Protein 6QJU (pdb70)

Structure (mmCIF, N/CA/C/O backbone):
data_6QJU
#
_entry.id   6QJU
#
_cell.length_a   50.951
_cell.length_b   62.071
_cell.length_c   84.783
_cell.angle_alpha   90.00
_cell.angle_beta   90.00
_cell.angle_gamma   90.00
#
_symmetry.space_group_name_H-M   'P 21 21 21'
#
loop_
_entity.id
_entity.type
_entity.pdbx_description
1 polymer 'Bromodomain-containing protein 3'
2 non-polymer 1,2-ETHANEDIOL
3 non-polymer 'THIOCYANATE ION'
4 non-polymer 3-bromanyl-2~{H}-indazol-5-amine
5 non-polymer 'DIMETHYL SULFOXIDE'
6 non-polymer 'SODIUM ION'
7 water water
#
loop_
_atom_site.group_PDB
_atom_site.id
_atom_site.type_symbol
_atom_site.label_atom_id
_atom_site.label_alt_id
_atom_site.label_comp_id
_atom_site.label_asym_id
_atom_site.label_entity_id
_atom_site.label_seq_id
_atom_site.pdbx_PDB_ins_code
_atom_site.Cartn_x
_atom_site.Cartn_y
_atom_site.Cartn_z
_atom_site.occupancy
_atom_site.B_iso_or_equiv
_atom_site.auth_seq_id
_atom_site.auth_comp_id
_atom_site.auth_asym_id
_atom_site.auth_atom_id
_atom_site.pdbx_PDB_model_num
ATOM 1 N N . ARG A 1 13 ? 5.372 -32.010 0.469 1.00 26.85 34 ARG A N 1
ATOM 2 C CA . ARG A 1 13 ? 4.003 -31.618 0.769 1.00 25.48 34 ARG A CA 1
ATOM 3 C C . ARG A 1 13 ? 3.998 -30.657 1.938 1.00 22.78 34 ARG A C 1
ATOM 4 O O . ARG A 1 13 ? 4.720 -30.846 2.920 1.00 25.21 34 ARG A O 1
ATOM 6 N N . LYS A 1 14 ? 3.159 -29.634 1.851 1.00 19.25 35 LYS A N 1
ATOM 7 C CA . LYS A 1 14 ? 3.093 -28.663 2.928 1.00 15.07 35 LYS A CA 1
ATOM 8 C C . LYS A 1 14 ? 2.188 -29.193 4.042 1.00 13.87 35 LYS A C 1
ATOM 9 O O . LYS A 1 14 ? 1.402 -30.120 3.842 1.00 14.83 35 LYS A O 1
ATOM 15 N N . THR A 1 15 ? 2.306 -28.596 5.232 1.00 12.59 36 THR A N 1
ATOM 16 C CA . THR A 1 15 ? 1.395 -28.967 6.308 1.00 12.21 36 THR A CA 1
ATOM 17 C C . THR A 1 15 ? -0.059 -28.753 5.862 1.00 12.28 36 THR A C 1
ATOM 18 O O . THR A 1 15 ? -0.349 -27.940 4.973 1.00 12.03 36 THR A O 1
ATOM 22 N N . ASN A 1 16 ? -0.981 -29.471 6.529 1.00 14.25 37 ASN A N 1
ATOM 23 C CA . ASN A 1 16 ? -2.415 -29.259 6.295 1.00 14.98 37 ASN A CA 1
ATOM 24 C C . ASN A 1 16 ? -2.767 -27.787 6.409 1.00 12.32 37 ASN A C 1
ATOM 25 O O . ASN A 1 16 ? -3.557 -27.237 5.619 1.00 12.37 37 ASN A O 1
ATOM 30 N N . GLN A 1 17 ? -2.233 -27.143 7.438 1.00 10.91 38 GLN A N 1
ATOM 31 C CA . GLN A 1 17 ? -2.577 -25.758 7.702 1.00 10.24 38 GLN A CA 1
ATOM 32 C C . GLN A 1 17 ? -2.028 -24.842 6.629 1.00 9.18 38 GLN A C 1
ATOM 33 O O . GLN A 1 17 ? -2.693 -23.874 6.258 1.00 8.84 38 GLN A O 1
ATOM 39 N N . LEU A 1 18 ? -0.800 -25.093 6.156 1.00 9.04 39 LEU A N 1
ATOM 40 C CA . LEU A 1 18 ? -0.274 -24.266 5.072 1.00 8.95 39 LEU A CA 1
ATOM 41 C C . LEU A 1 18 ? -1.034 -24.490 3.768 1.00 9.22 39 LEU A C 1
ATOM 42 O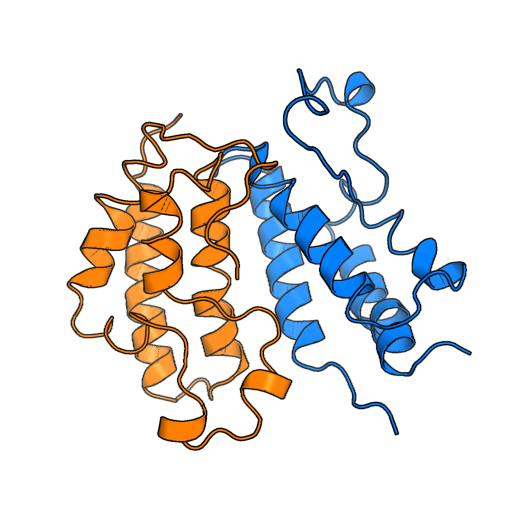 O . LEU A 1 18 ? -1.275 -23.537 3.013 1.00 9.66 39 LEU A O 1
ATOM 47 N N . GLN A 1 19 ? -1.463 -25.726 3.501 1.00 9.89 40 GLN A N 1
ATOM 48 C CA . GLN A 1 19 ? -2.319 -25.948 2.341 1.00 10.93 40 GLN A CA 1
ATOM 49 C C . GLN A 1 19 ? -3.614 -25.172 2.464 1.00 10.02 40 GLN A C 1
ATOM 50 O O . GLN A 1 19 ? -4.109 -24.630 1.475 1.00 10.83 40 GLN A O 1
ATOM 56 N N . TYR A 1 20 ? -4.176 -25.101 3.678 1.00 9.84 41 TYR A N 1
ATOM 57 C CA . TYR A 1 20 ? -5.371 -24.302 3.915 1.00 10.34 41 TYR A CA 1
ATOM 58 C C . TYR A 1 20 ? -5.094 -22.818 3.697 1.00 9.08 41 TYR A C 1
ATOM 59 O O . TYR A 1 20 ? -5.907 -22.107 3.093 1.00 9.29 41 TYR A O 1
ATOM 68 N N . MET A 1 21 ? -3.965 -22.313 4.191 1.00 9.25 42 MET A N 1
ATOM 69 C CA . MET A 1 21 ? -3.627 -20.922 3.923 1.00 8.89 42 MET A CA 1
ATOM 70 C C . MET A 1 21 ? -3.597 -20.649 2.425 1.00 8.77 42 MET A C 1
ATOM 71 O O . MET A 1 21 ? -4.007 -19.581 1.985 1.00 9.64 42 MET A O 1
ATOM 76 N N . GLN A 1 22 ? -3.067 -21.589 1.629 1.00 9.24 43 GLN A N 1
ATOM 77 C CA . GLN A 1 22 ? -2.970 -21.376 0.191 1.00 10.34 43 GLN A CA 1
ATOM 78 C C . GLN A 1 22 ? -4.326 -21.549 -0.488 1.00 10.45 43 GLN A C 1
ATOM 79 O O . GLN A 1 22 ? -4.749 -20.697 -1.277 1.00 11.22 43 GLN A O 1
ATOM 85 N N . ASN A 1 23 ? -5.000 -22.670 -0.226 1.00 10.88 44 ASN A N 1
ATOM 86 C CA . ASN A 1 23 ? -6.143 -23.076 -1.029 1.00 11.45 44 ASN A CA 1
ATOM 87 C C . ASN A 1 23 ? -7.461 -22.530 -0.526 1.00 11.49 44 ASN A C 1
ATOM 88 O O . ASN A 1 23 ? -8.441 -22.556 -1.278 1.00 13.30 44 ASN A O 1
ATOM 93 N N . VAL A 1 24 ? -7.493 -21.996 0.695 1.00 10.80 45 VAL A N 1
ATOM 94 C CA . VAL A 1 24 ? -8.689 -21.368 1.242 1.00 11.31 45 VAL A CA 1
ATOM 95 C C . VAL A 1 24 ? -8.450 -19.891 1.510 1.00 10.49 45 VAL A C 1
ATOM 96 O O . VAL A 1 24 ? -9.186 -19.048 1.003 1.00 11.62 45 VAL A O 1
ATOM 100 N N . VAL A 1 25 ? -7.431 -19.555 2.302 1.00 9.89 46 VAL A N 1
ATOM 101 C CA . VAL A 1 25 ? -7.298 -18.160 2.711 1.00 9.99 46 VAL A CA 1
ATOM 102 C C . VAL A 1 25 ? -6.846 -17.290 1.540 1.00 10.34 46 VAL A C 1
ATOM 103 O O . VAL A 1 25 ? -7.529 -16.327 1.161 1.00 10.52 46 VAL A O 1
ATOM 107 N N . VAL A 1 26 ? -5.675 -17.592 0.960 1.00 9.69 47 VAL A N 1
ATOM 108 C CA . VAL A 1 26 ? -5.211 -16.803 -0.174 1.00 10.45 47 VAL A CA 1
ATOM 109 C C . VAL A 1 26 ? -6.169 -16.924 -1.347 1.00 10.64 47 VAL A C 1
ATOM 110 O O . VAL A 1 26 ? -6.487 -15.923 -1.994 1.00 11.67 47 VAL A O 1
ATOM 114 N N . LYS A 1 27 ? -6.655 -18.131 -1.639 1.00 11.16 48 LYS A N 1
ATOM 115 C CA . LYS A 1 27 ? -7.523 -18.276 -2.802 1.00 13.12 48 LYS A CA 1
ATOM 116 C C . LYS A 1 27 ? -8.752 -17.387 -2.678 1.00 13.39 48 LYS A C 1
ATOM 117 O O . LYS A 1 27 ? -9.171 -16.749 -3.659 1.00 15.50 48 LYS A O 1
ATOM 123 N N . THR A 1 28 ? -9.351 -17.339 -1.485 1.00 12.06 49 THR A N 1
ATOM 124 C CA . THR A 1 28 ? -10.542 -16.514 -1.260 1.00 12.81 49 THR A CA 1
ATOM 125 C C . THR A 1 28 ? -10.206 -15.033 -1.328 1.00 11.59 49 THR A C 1
ATOM 126 O O . THR A 1 28 ? -10.856 -14.264 -2.043 1.00 12.32 49 THR A O 1
ATOM 130 N N . LEU A 1 29 ? -9.197 -14.613 -0.568 1.00 10.76 50 LEU A N 1
ATOM 131 C CA . LEU A 1 29 ? -8.849 -13.204 -0.550 1.00 10.87 50 LEU A CA 1
ATOM 132 C C . LEU A 1 29 ? -8.432 -12.705 -1.926 1.00 10.70 50 LEU A C 1
ATOM 133 O O . LEU A 1 29 ? -8.799 -11.594 -2.321 1.00 10.90 50 LEU A O 1
ATOM 138 N N . TRP A 1 30 ? -7.673 -13.515 -2.678 1.00 10.72 51 TRP A N 1
ATOM 139 C CA . TRP A 1 30 ? -7.196 -13.051 -3.980 1.00 11.47 51 TRP A CA 1
ATOM 140 C C . TRP A 1 30 ? -8.361 -12.717 -4.900 1.00 10.88 51 TRP A C 1
ATOM 141 O O . TRP A 1 30 ? -8.281 -11.793 -5.726 1.00 12.26 51 TRP A O 1
ATOM 152 N N . LYS A 1 31 ? -9.446 -13.475 -4.794 1.00 10.98 52 LYS A N 1
ATOM 153 C CA . LYS A 1 31 ? -10.593 -13.279 -5.655 1.00 11.57 52 LYS A CA 1
ATOM 154 C C . LYS A 1 31 ? -11.486 -12.139 -5.211 1.00 11.16 52 LYS A C 1
ATOM 155 O O . LYS A 1 31 ? -12.330 -11.708 -5.995 1.00 13.60 52 LYS A O 1
ATOM 161 N N . HIS A 1 32 ? -11.312 -11.627 -3.997 1.00 9.98 53 HIS A N 1
ATOM 162 C CA . HIS A 1 32 ? -12.154 -10.552 -3.499 1.00 9.87 53 HIS A CA 1
ATOM 163 C C . HIS A 1 32 ? -11.909 -9.285 -4.320 1.00 9.36 53 HIS A C 1
ATOM 164 O O . HIS A 1 32 ? -10.771 -8.972 -4.674 1.00 9.94 53 HIS A O 1
ATOM 171 N N . GLN A 1 33 ? -12.974 -8.520 -4.572 1.00 9.58 54 GLN A N 1
ATOM 172 C CA . GLN A 1 33 ? -12.850 -7.338 -5.424 1.00 9.33 54 GLN A CA 1
ATOM 173 C C . GLN A 1 33 ? -11.883 -6.290 -4.874 1.00 9.82 54 GLN A C 1
ATOM 174 O O . GLN A 1 33 ? -11.417 -5.453 -5.645 1.00 10.69 54 GLN A O 1
ATOM 180 N N . PHE A 1 34 ? -11.592 -6.290 -3.572 1.00 9.67 55 PHE A N 1
ATOM 181 C CA . PHE A 1 34 ? -10.734 -5.266 -2.982 1.00 10.23 55 PHE A CA 1
ATOM 182 C C . PHE A 1 34 ? -9.282 -5.726 -2.811 1.00 9.93 55 PHE A C 1
ATOM 183 O O . PHE A 1 34 ? -8.482 -4.981 -2.234 1.00 9.97 55 PHE A O 1
ATOM 191 N N . ALA A 1 35 ? -8.918 -6.929 -3.287 1.00 10.10 56 ALA A N 1
ATOM 192 C CA . ALA A 1 35 ? -7.602 -7.470 -2.991 1.00 10.07 56 ALA A CA 1
ATOM 193 C C . ALA A 1 35 ? -6.490 -6.899 -3.860 1.00 9.78 56 ALA A C 1
ATOM 194 O O . ALA A 1 35 ? -5.324 -6.956 -3.459 1.00 10.29 56 ALA A O 1
ATOM 196 N N . TRP A 1 36 ? -6.811 -6.388 -5.047 1.00 10.11 57 TRP A N 1
ATOM 197 C CA . TRP A 1 36 ? -5.773 -6.087 -6.026 1.00 10.57 57 TRP A CA 1
ATOM 198 C C . TRP A 1 36 ? -4.689 -5.111 -5.565 1.00 10.02 57 TRP A C 1
ATOM 199 O O . TRP A 1 36 ? -3.543 -5.291 -5.998 1.00 11.00 57 TRP A O 1
ATOM 210 N N . PRO A 1 37 ? -4.920 -4.125 -4.690 1.00 10.81 58 PRO A N 1
ATOM 211 C CA . PRO A 1 37 ? -3.778 -3.307 -4.252 1.00 11.04 58 PRO A CA 1
ATOM 212 C C . PRO A 1 37 ? -2.734 -4.108 -3.495 1.00 10.84 58 PRO A C 1
ATOM 213 O O . PRO A 1 37 ? -1.602 -3.638 -3.322 1.00 12.10 58 PRO A O 1
ATOM 217 N N . PHE A 1 38 ? -3.087 -5.300 -3.031 1.00 10.24 59 PHE A N 1
ATOM 218 C CA . PHE A 1 38 ? -2.224 -6.120 -2.193 1.00 10.52 59 PHE A CA 1
ATOM 219 C C . PHE A 1 38 ? -1.556 -7.238 -2.972 1.00 10.52 59 PHE A C 1
ATOM 220 O O . PHE A 1 38 ? -0.889 -8.082 -2.372 1.00 11.36 59 PHE A O 1
ATOM 228 N N . TYR A 1 39 ? -1.650 -7.219 -4.305 1.00 10.62 60 TYR A N 1
ATOM 229 C CA . TYR A 1 39 ? -1.100 -8.308 -5.112 1.00 11.03 60 TYR A CA 1
ATOM 230 C C . TYR A 1 39 ? 0.410 -8.253 -5.274 1.00 11.91 60 TYR A C 1
ATOM 231 O O . TYR A 1 39 ? 0.993 -9.236 -5.734 1.00 12.72 60 TYR A O 1
ATOM 240 N N . GLN A 1 40 ? 1.051 -7.132 -4.977 1.00 12.31 61 GLN A N 1
ATOM 241 C CA . GLN A 1 40 ? 2.500 -7.035 -5.118 1.00 13.03 61 GLN A CA 1
ATOM 242 C C . GLN A 1 40 ? 3.001 -6.082 -4.057 1.00 12.02 61 GLN A C 1
ATOM 243 O O . GLN A 1 40 ? 2.211 -5.322 -3.479 1.00 12.65 61 GLN A O 1
ATOM 249 N N . PRO A 1 41 ? 4.307 -6.093 -3.778 1.00 12.25 62 PRO A N 1
ATOM 250 C CA . PRO A 1 41 ? 4.861 -5.145 -2.817 1.00 12.83 62 PRO A CA 1
ATOM 251 C C . PRO A 1 41 ? 4.477 -3.723 -3.168 1.00 13.74 62 PRO A C 1
ATOM 252 O O . PRO A 1 41 ? 4.412 -3.335 -4.344 1.00 14.15 62 PRO A O 1
ATOM 256 N N . VAL A 1 42 ? 4.240 -2.941 -2.123 1.00 13.87 63 VAL A N 1
ATOM 257 C CA . VAL A 1 42 ? 4.052 -1.517 -2.322 1.00 14.57 63 VAL A CA 1
ATOM 258 C C . VAL A 1 42 ? 5.278 -0.962 -3.023 1.00 15.00 63 VAL A C 1
ATOM 259 O O . VAL A 1 42 ? 6.413 -1.134 -2.558 1.00 16.04 63 VAL A O 1
ATOM 263 N N . ASP A 1 43 ? 5.057 -0.302 -4.152 0.88 17.62 64 ASP A N 1
ATOM 264 C CA . ASP A 1 43 ? 6.121 0.385 -4.868 1.00 19.25 64 ASP A CA 1
ATOM 265 C C . ASP A 1 43 ? 5.945 1.859 -4.531 0.94 21.33 64 ASP A C 1
ATOM 266 O O . ASP A 1 43 ? 5.082 2.533 -5.093 0.85 21.94 64 ASP A O 1
ATOM 271 N N . ALA A 1 44 ? 6.737 2.347 -3.574 1.00 22.38 65 ALA A N 1
ATOM 272 C CA . ALA A 1 44 ? 6.518 3.689 -3.041 1.00 24.56 65 ALA A CA 1
ATOM 273 C C . ALA A 1 44 ? 6.751 4.768 -4.083 1.00 27.75 65 ALA A C 1
ATOM 274 O O . ALA A 1 44 ? 6.223 5.882 -3.951 1.00 29.25 65 ALA A O 1
ATOM 276 N N . ILE A 1 45 ? 7.545 4.472 -5.103 1.00 27.73 66 ILE A N 1
ATOM 277 C CA . ILE A 1 45 ? 7.765 5.425 -6.183 1.00 29.57 66 ILE A CA 1
ATOM 278 C C . ILE A 1 45 ? 6.551 5.483 -7.094 1.00 31.34 66 ILE A C 1
ATOM 279 O O . ILE A 1 45 ? 5.994 6.557 -7.352 0.86 31.86 66 ILE A O 1
ATOM 284 N N . LYS A 1 46 ? 6.129 4.322 -7.598 1.00 31.73 67 LYS A N 1
ATOM 285 C CA . LYS A 1 46 ? 5.005 4.286 -8.526 1.00 31.52 67 LYS A CA 1
ATOM 286 C C . LYS A 1 46 ? 3.742 4.836 -7.876 1.00 32.69 67 LYS A C 1
ATOM 287 O O . LYS A 1 46 ? 2.936 5.508 -8.534 1.00 34.36 67 LYS A O 1
ATOM 289 N N . LEU A 1 47 ? 3.558 4.568 -6.584 1.00 32.47 68 LEU A N 1
ATOM 290 C CA . LEU A 1 47 ? 2.370 4.998 -5.861 1.00 33.87 68 LEU A CA 1
ATOM 291 C C . LEU A 1 47 ? 2.525 6.374 -5.217 1.00 35.83 68 LEU A C 1
ATOM 292 O O . LEU A 1 47 ? 1.575 6.859 -4.591 1.00 36.61 68 LEU A O 1
ATOM 297 N N . ASN A 1 48 ? 3.690 7.008 -5.347 1.00 36.28 69 ASN A N 1
ATOM 298 C CA . ASN A 1 48 ? 3.947 8.325 -4.760 1.00 37.00 69 ASN A CA 1
ATOM 299 C C . ASN A 1 48 ? 3.582 8.349 -3.272 1.00 37.29 69 ASN A C 1
ATOM 300 O O . ASN A 1 48 ? 2.720 9.105 -2.816 1.00 38.88 69 ASN A O 1
ATOM 302 N N . LEU A 1 49 ? 4.269 7.493 -2.513 1.00 35.18 70 LEU A N 1
ATOM 303 C CA . LEU A 1 49 ? 4.026 7.307 -1.084 1.00 33.46 70 LEU A CA 1
ATOM 304 C C . LEU A 1 49 ? 5.230 7.835 -0.320 1.00 31.78 70 LEU A C 1
ATOM 305 O O . LEU A 1 49 ? 6.179 7.081 -0.050 1.00 30.37 70 LEU A O 1
ATOM 310 N N . PRO A 1 50 ? 5.231 9.112 0.073 1.00 31.35 71 PRO A N 1
ATOM 311 C CA . PRO A 1 50 ? 6.416 9.682 0.721 1.00 30.39 71 PRO A CA 1
ATOM 312 C C . PRO A 1 50 ? 6.819 8.910 1.968 1.00 27.06 71 PRO A C 1
ATOM 313 O O . PRO A 1 50 ? 5.985 8.515 2.800 1.00 26.07 71 PRO A O 1
ATOM 317 N N . ASP A 1 51 ? 8.127 8.688 2.078 1.00 24.75 72 ASP A N 1
ATOM 318 C CA . ASP A 1 51 ? 8.729 8.096 3.271 1.00 24.29 72 ASP A CA 1
ATOM 319 C C . ASP A 1 51 ? 8.133 6.733 3.635 1.00 21.25 72 ASP A C 1
ATOM 320 O O . ASP A 1 51 ? 8.218 6.320 4.789 1.00 21.09 72 ASP A O 1
ATOM 322 N N . TYR A 1 52 ? 7.557 5.995 2.675 1.00 19.75 73 TYR A N 1
ATOM 323 C CA . TYR A 1 52 ? 6.947 4.708 2.995 1.00 18.15 73 TYR A CA 1
ATOM 324 C C . TYR A 1 52 ? 7.922 3.818 3.758 1.00 17.08 73 TYR A C 1
ATOM 325 O O . TYR A 1 52 ? 7.592 3.261 4.806 1.00 16.35 73 TYR A O 1
ATOM 334 N N . HIS A 1 53 ? 9.139 3.687 3.257 1.00 18.01 74 HIS A N 1
ATOM 335 C CA . HIS A 1 53 ? 10.095 2.779 3.874 1.00 17.20 74 HIS A CA 1
ATOM 336 C C . HIS A 1 53 ? 10.784 3.365 5.081 1.00 18.62 74 HIS A C 1
ATOM 337 O O . HIS A 1 53 ? 11.508 2.632 5.764 1.00 21.25 74 HIS A O 1
ATOM 344 N N . LYS A 1 54 ? 10.562 4.649 5.359 1.00 19.00 75 LYS A N 1
ATOM 345 C CA . LYS A 1 54 ? 11.007 5.217 6.620 1.00 20.19 75 LYS A CA 1
ATOM 346 C C . LYS A 1 54 ? 10.057 4.859 7.757 1.00 19.51 75 LYS A C 1
ATOM 347 O O . LYS A 1 54 ? 10.489 4.725 8.899 1.00 22.17 75 LYS A O 1
ATOM 353 N N A ILE A 1 55 ? 8.770 4.667 7.491 0.61 16.54 76 ILE A N 1
ATOM 354 N N B ILE A 1 55 ? 8.773 4.698 7.453 0.39 17.12 76 ILE A N 1
ATOM 355 C CA A ILE A 1 55 ? 7.806 4.366 8.550 0.61 16.21 76 ILE A CA 1
ATOM 356 C CA B ILE A 1 55 ? 7.750 4.391 8.447 0.39 16.43 76 ILE A CA 1
ATOM 357 C C A ILE A 1 55 ? 7.429 2.888 8.586 0.61 14.84 76 ILE A C 1
ATOM 358 C C B ILE A 1 55 ? 7.609 2.880 8.565 0.39 14.56 76 ILE A C 1
ATOM 359 O O A ILE A 1 55 ? 7.208 2.336 9.663 0.61 17.12 76 ILE A O 1
ATOM 360 O O B ILE A 1 55 ? 7.755 2.320 9.655 0.39 14.48 76 ILE A O 1
ATOM 369 N N . ILE A 1 56 ? 7.353 2.215 7.440 1.00 13.27 77 ILE A N 1
ATOM 370 C CA . ILE A 1 56 ? 7.042 0.789 7.417 1.00 13.13 77 ILE A CA 1
ATOM 371 C C . ILE A 1 56 ? 8.350 0.012 7.420 1.00 13.53 77 ILE A C 1
ATOM 372 O O . ILE A 1 56 ? 9.101 0.039 6.450 1.00 16.76 77 ILE A O 1
ATOM 377 N N . LYS A 1 57 ? 8.614 -0.704 8.505 1.00 13.05 78 LYS A N 1
ATOM 378 C CA . LYS A 1 57 ? 9.894 -1.371 8.684 1.00 13.84 78 LYS A CA 1
ATOM 379 C C . LYS A 1 57 ? 9.907 -2.733 8.026 1.00 13.29 78 LYS A C 1
ATOM 380 O O . LYS A 1 57 ? 10.981 -3.202 7.637 1.00 14.74 78 LYS A O 1
ATOM 386 N N . ASN A 1 58 ? 8.746 -3.395 7.925 1.00 11.71 79 ASN A N 1
ATOM 387 C CA . ASN A 1 58 ? 8.667 -4.765 7.422 1.00 11.93 79 ASN A CA 1
ATOM 388 C C . ASN A 1 58 ? 7.557 -4.839 6.386 1.00 11.08 79 ASN A C 1
ATOM 389 O O . ASN A 1 58 ? 6.435 -5.265 6.687 1.00 10.98 79 ASN A O 1
ATOM 394 N N . PRO A 1 59 ? 7.839 -4.446 5.146 1.00 10.55 80 PRO A N 1
ATOM 395 C CA . PRO A 1 59 ? 6.800 -4.513 4.106 1.00 10.48 80 PRO A CA 1
ATOM 396 C C . PRO A 1 59 ? 6.313 -5.933 3.877 1.00 9.55 80 PRO A C 1
ATOM 397 O O . PRO A 1 59 ? 7.081 -6.894 3.961 1.00 10.51 80 PRO A O 1
ATOM 401 N N . MET A 1 60 ? 5.024 -6.066 3.566 1.00 9.16 81 MET A N 1
ATOM 402 C CA . MET A 1 60 ? 4.489 -7.369 3.199 1.00 8.69 81 MET A CA 1
ATOM 403 C C . MET A 1 60 ? 3.299 -7.159 2.282 1.00 8.96 81 MET A C 1
ATOM 404 O O . MET A 1 60 ? 2.617 -6.133 2.353 1.00 10.12 81 MET A O 1
ATOM 409 N N . ASP A 1 61 ? 3.010 -8.161 1.470 1.00 8.99 82 ASP A N 1
ATOM 410 C CA . ASP A 1 61 ? 1.903 -8.076 0.519 1.00 9.07 82 ASP A CA 1
ATOM 411 C C . ASP A 1 61 ? 1.447 -9.497 0.218 1.00 8.75 82 ASP A C 1
ATOM 412 O O . ASP A 1 61 ? 2.142 -10.477 0.518 1.00 8.89 82 ASP A O 1
ATOM 417 N N . MET A 1 62 ? 0.258 -9.606 -0.383 1.00 9.00 83 MET A N 1
ATOM 418 C CA . MET A 1 62 ? -0.304 -10.924 -0.591 1.00 9.00 83 MET A CA 1
ATOM 419 C C . MET A 1 62 ? 0.325 -11.658 -1.763 1.00 9.28 83 MET A C 1
ATOM 420 O O . MET A 1 62 ? 0.288 -12.895 -1.804 1.00 9.90 83 MET A O 1
ATOM 425 N N . GLY A 1 63 ? 0.883 -10.939 -2.734 1.00 9.35 84 GLY A N 1
ATOM 426 C CA . GLY A 1 63 ? 1.653 -11.618 -3.765 1.00 10.01 84 GLY A CA 1
ATOM 427 C C . GLY A 1 63 ? 2.860 -12.344 -3.200 1.00 9.21 84 GLY A C 1
ATOM 428 O O . GLY A 1 63 ? 3.135 -13.493 -3.574 1.00 10.27 84 GLY A O 1
ATOM 429 N N . THR A 1 64 ? 3.575 -11.703 -2.266 1.00 9.52 85 THR A N 1
ATOM 430 C CA . THR A 1 64 ? 4.700 -12.355 -1.613 1.00 8.97 85 THR A CA 1
ATOM 431 C C . THR A 1 64 ? 4.230 -13.547 -0.800 1.00 8.63 85 THR A C 1
ATOM 432 O O . THR A 1 64 ? 4.858 -14.616 -0.832 1.00 8.73 85 THR A O 1
ATOM 436 N N . ILE A 1 65 ? 3.113 -13.405 -0.070 1.00 8.64 86 ILE A N 1
ATOM 437 C CA . ILE A 1 65 ? 2.593 -14.541 0.694 1.00 8.37 86 ILE A CA 1
ATOM 438 C C . ILE A 1 65 ? 2.261 -15.699 -0.233 1.00 8.93 86 ILE A C 1
ATOM 439 O O . ILE A 1 65 ? 2.599 -16.855 0.045 1.00 9.31 86 ILE A O 1
ATOM 444 N N . LYS A 1 66 ? 1.581 -15.399 -1.352 1.00 9.38 87 LYS A N 1
ATOM 445 C CA A LYS A 1 66 ? 1.218 -16.442 -2.304 0.49 10.55 87 LYS A CA 1
ATOM 446 C CA B LYS A 1 66 ? 1.219 -16.452 -2.290 0.51 10.54 87 LYS A CA 1
ATOM 447 C C . LYS A 1 66 ? 2.456 -17.141 -2.856 1.00 10.57 87 LYS A C 1
ATOM 448 O O . LYS A 1 66 ? 2.487 -18.377 -2.976 1.00 10.83 87 LYS A O 1
ATOM 459 N N . LYS A 1 67 ? 3.490 -16.367 -3.207 1.00 10.69 88 LYS A N 1
ATOM 460 C CA . LYS A 1 67 ? 4.736 -16.962 -3.675 1.00 11.19 88 LYS A CA 1
ATOM 461 C C . LYS A 1 67 ? 5.406 -17.809 -2.612 1.00 9.81 88 LYS A C 1
ATOM 462 O O . LYS A 1 67 ? 5.953 -18.870 -2.920 1.00 10.66 88 LYS A O 1
ATOM 468 N N . ARG A 1 68 ? 5.401 -17.353 -1.360 1.00 9.56 89 ARG A N 1
ATOM 469 C CA . ARG A 1 68 ? 5.995 -18.152 -0.295 1.00 9.44 89 ARG A CA 1
ATOM 470 C C . ARG A 1 68 ? 5.274 -19.490 -0.160 1.00 9.15 89 ARG A C 1
ATOM 471 O O . ARG A 1 68 ? 5.901 -20.536 0.071 1.00 10.11 89 ARG A O 1
ATOM 479 N N . LEU A 1 69 ? 3.937 -19.476 -0.289 1.00 9.18 90 LEU A N 1
ATOM 480 C CA . LEU A 1 69 ? 3.201 -20.739 -0.267 1.00 9.10 90 LEU A CA 1
ATOM 481 C C . LEU A 1 69 ? 3.552 -21.606 -1.476 1.00 10.17 90 LEU A C 1
ATOM 482 O O . LEU A 1 69 ? 3.857 -22.798 -1.333 1.00 11.42 90 LEU A O 1
ATOM 487 N N . GLU A 1 70 ? 3.497 -21.029 -2.685 1.00 10.32 91 GLU A N 1
ATOM 488 C CA . GLU A 1 70 ? 3.806 -21.801 -3.885 1.00 12.17 91 GLU A CA 1
ATOM 489 C C . GLU A 1 70 ? 5.211 -22.375 -3.842 1.00 12.03 91 GLU A C 1
ATOM 490 O O . GLU A 1 70 ? 5.457 -23.486 -4.335 1.00 14.22 91 GLU A O 1
ATOM 496 N N . ASN A 1 71 ? 6.152 -21.622 -3.283 1.00 10.82 92 ASN A N 1
ATOM 497 C CA . ASN A 1 71 ? 7.560 -21.992 -3.310 1.00 10.39 92 ASN A CA 1
ATOM 498 C C . ASN A 1 71 ? 7.994 -22.731 -2.058 1.00 11.01 92 ASN A C 1
ATOM 499 O O . ASN A 1 71 ? 9.193 -22.958 -1.873 1.00 10.97 92 ASN A O 1
ATOM 504 N N . ASN A 1 72 ? 7.053 -23.155 -1.209 1.00 10.45 93 ASN A N 1
ATOM 505 C CA . ASN A 1 72 ? 7.377 -24.026 -0.078 1.00 10.71 93 ASN A CA 1
ATOM 506 C C . ASN A 1 72 ? 8.276 -23.365 0.956 1.00 9.86 93 ASN A C 1
ATOM 507 O O . ASN A 1 72 ? 9.029 -24.057 1.657 1.00 10.43 93 ASN A O 1
ATOM 512 N N . TYR A 1 73 ? 8.151 -22.044 1.114 1.00 9.24 94 TYR A N 1
ATOM 513 C CA . TYR A 1 73 ? 9.017 -21.278 2.004 1.00 9.12 94 TYR A CA 1
ATOM 514 C C . TYR A 1 73 ? 8.724 -21.488 3.482 1.00 8.87 94 TYR A C 1
ATOM 515 O O . TYR A 1 73 ? 9.660 -21.552 4.287 1.00 8.93 94 TYR A O 1
ATOM 524 N N . TYR A 1 74 ? 7.447 -21.505 3.871 1.00 9.13 95 TYR A N 1
ATOM 525 C CA . TYR A 1 74 ? 7.114 -21.509 5.289 1.00 9.13 95 TYR A CA 1
ATOM 526 C C . TYR A 1 74 ? 7.391 -22.871 5.926 1.00 9.39 95 TYR A C 1
ATOM 527 O O . TYR A 1 74 ? 7.141 -23.918 5.334 1.00 10.89 95 TYR A O 1
ATOM 536 N N . TRP A 1 75 ? 7.822 -22.836 7.182 1.00 9.06 96 TRP A N 1
ATOM 537 C CA . TRP A 1 75 ? 7.972 -24.055 7.965 1.00 9.10 96 TRP A CA 1
ATOM 538 C C . TRP A 1 75 ? 6.673 -24.423 8.671 1.00 9.64 96 TRP A C 1
ATOM 539 O O . TRP A 1 75 ? 6.390 -25.608 8.866 1.00 10.11 96 TRP A O 1
ATOM 550 N N . SER A 1 76 ? 5.866 -23.432 9.056 1.00 9.76 97 SER A N 1
ATOM 551 C CA . SER A 1 76 ? 4.625 -23.675 9.779 1.00 10.02 97 SER A CA 1
ATOM 552 C C . SER A 1 76 ? 3.661 -22.530 9.481 1.00 9.28 97 SER A C 1
ATOM 553 O O . SER A 1 76 ? 4.071 -21.426 9.125 1.00 10.51 97 SER A O 1
ATOM 557 N N . ALA A 1 77 ? 2.365 -22.789 9.660 1.00 9.14 98 ALA A N 1
ATOM 558 C CA . ALA A 1 77 ? 1.342 -21.821 9.253 1.00 9.53 98 ALA A CA 1
ATOM 559 C C . ALA A 1 77 ? 1.353 -20.520 10.045 1.00 9.17 98 ALA A C 1
ATOM 560 O O . ALA A 1 77 ? 0.947 -19.490 9.511 1.00 9.51 98 ALA A O 1
ATOM 562 N N A SER A 1 78 ? 1.792 -20.551 11.309 0.23 10.04 99 SER A N 1
ATOM 563 N N B SER A 1 78 ? 1.814 -20.533 11.302 0.77 9.25 99 SER A N 1
ATOM 564 C CA A SER A 1 78 ? 1.896 -19.320 12.088 0.23 10.99 99 SER A CA 1
ATOM 565 C CA B SER A 1 78 ? 1.835 -19.290 12.062 0.77 10.10 99 SER A CA 1
ATOM 566 C C A SER A 1 78 ? 2.658 -18.256 11.322 0.23 10.39 99 SER A C 1
ATOM 567 C C B SER A 1 78 ? 2.713 -18.242 11.401 0.77 9.25 99 SER A C 1
ATOM 568 O O A SER A 1 78 ? 2.284 -17.078 11.331 0.23 10.62 99 SER A O 1
ATOM 569 O O B SER A 1 78 ? 2.474 -17.045 11.573 0.77 9.12 99 SER A O 1
ATOM 574 N N . GLU A 1 79 ? 3.734 -18.657 10.651 1.00 9.72 100 GLU A N 1
ATOM 575 C CA . GLU A 1 79 ? 4.580 -17.699 9.953 1.00 10.09 100 GLU A CA 1
ATOM 576 C C . GLU A 1 79 ? 3.818 -16.999 8.838 1.00 8.87 100 GLU A C 1
ATOM 577 O O . GLU A 1 79 ? 4.025 -15.810 8.574 1.00 9.56 100 GLU A O 1
ATOM 583 N N . CYS A 1 80 ? 2.952 -17.739 8.161 1.00 8.43 101 CYS A N 1
ATOM 584 C CA . CYS A 1 80 ? 2.116 -17.180 7.116 1.00 8.45 101 CYS A CA 1
ATOM 585 C C . CYS A 1 80 ? 1.076 -16.243 7.715 1.00 8.28 101 CYS A C 1
ATOM 586 O O . CYS A 1 80 ? 0.852 -15.136 7.203 1.00 8.86 101 CYS A O 1
ATOM 589 N N . MET A 1 81 ? 0.429 -16.660 8.809 1.00 8.74 102 MET A N 1
ATOM 590 C CA . MET A 1 81 ? -0.491 -15.757 9.493 1.00 9.70 102 MET A CA 1
ATOM 591 C C . MET A 1 81 ? 0.199 -14.464 9.904 1.00 8.85 102 MET A C 1
ATOM 592 O O . MET A 1 81 ? -0.386 -13.380 9.794 1.00 9.83 102 MET A O 1
ATOM 597 N N . GLN A 1 82 ? 1.448 -14.552 10.387 1.00 9.24 103 GLN A N 1
ATOM 598 C CA . GLN A 1 82 ? 2.163 -13.350 10.781 1.00 10.26 103 GLN A CA 1
ATOM 599 C C . GLN A 1 82 ? 2.369 -12.421 9.595 1.00 9.15 103 GLN A C 1
ATOM 600 O O . GLN A 1 82 ? 2.248 -11.204 9.729 1.00 9.50 103 GLN A O 1
ATOM 606 N N . ASP A 1 83 ? 2.691 -12.977 8.427 1.00 8.56 104 ASP A N 1
ATOM 607 C CA . ASP A 1 83 ? 2.822 -12.138 7.245 1.00 8.42 104 ASP A CA 1
ATOM 608 C C . ASP A 1 83 ? 1.515 -11.423 6.905 1.00 8.17 104 ASP A C 1
ATOM 609 O O . ASP A 1 83 ? 1.526 -10.242 6.533 1.00 8.22 104 ASP A O 1
ATOM 614 N N . PHE A 1 84 ? 0.370 -12.116 6.995 1.00 8.15 105 PHE A N 1
ATOM 615 C CA . PHE A 1 84 ? -0.904 -11.427 6.785 1.00 8.24 105 PHE A CA 1
ATOM 616 C C . PHE A 1 84 ? -1.093 -10.300 7.790 1.00 8.05 105 PHE A C 1
ATOM 617 O O . PHE A 1 84 ? -1.519 -9.199 7.420 1.00 8.48 105 PHE A O 1
ATOM 625 N N . ASN A 1 85 ? -0.822 -10.575 9.077 1.00 8.70 106 ASN A N 1
ATOM 626 C CA . ASN A 1 85 ? -1.013 -9.549 10.097 1.00 9.15 106 ASN A CA 1
ATOM 627 C C . ASN A 1 85 ? -0.138 -8.341 9.797 1.00 8.88 106 ASN A C 1
ATOM 628 O O . ASN A 1 85 ? -0.570 -7.197 9.958 1.00 9.84 106 ASN A O 1
ATOM 633 N N . THR A 1 86 ? 1.097 -8.579 9.350 1.00 8.89 107 THR A N 1
ATOM 634 C CA . THR A 1 86 ? 1.985 -7.484 8.985 1.00 8.94 107 THR A CA 1
ATOM 635 C C . THR A 1 86 ? 1.415 -6.690 7.821 1.00 8.38 107 THR A C 1
ATOM 636 O O . THR A 1 86 ? 1.415 -5.456 7.839 1.00 9.35 107 THR A O 1
ATOM 640 N N . MET A 1 87 ? 0.946 -7.387 6.785 1.00 8.69 108 MET A N 1
ATOM 641 C CA . MET A 1 87 ? 0.365 -6.701 5.639 1.00 8.81 108 MET A CA 1
ATOM 642 C C . MET A 1 87 ? -0.767 -5.770 6.057 1.00 9.17 108 MET A C 1
ATOM 643 O O . MET A 1 87 ? -0.819 -4.602 5.622 1.00 9.22 108 MET A O 1
ATOM 648 N N . PHE A 1 88 ? -1.725 -6.278 6.840 1.00 8.71 109 PHE A N 1
ATOM 649 C CA . PHE A 1 88 ? -2.859 -5.446 7.225 1.00 9.18 109 PHE A CA 1
ATOM 650 C C . PHE A 1 88 ? -2.414 -4.291 8.112 1.00 9.58 109 PHE A C 1
ATOM 651 O O . PHE A 1 88 ? -2.792 -3.132 7.884 1.00 9.79 109 PHE A O 1
ATOM 659 N N . THR A 1 89 ? -1.605 -4.593 9.131 1.00 9.51 110 THR A N 1
ATOM 660 C CA . THR A 1 89 ? -1.212 -3.551 10.066 1.00 9.65 110 THR A CA 1
ATOM 661 C C . THR A 1 89 ? -0.412 -2.458 9.374 1.00 9.52 110 THR A C 1
ATOM 662 O O . THR A 1 89 ? -0.599 -1.274 9.678 1.00 10.02 110 THR A O 1
ATOM 666 N N . ASN A 1 90 ? 0.457 -2.824 8.412 1.00 10.00 111 ASN A N 1
ATOM 667 C CA . ASN A 1 90 ? 1.194 -1.793 7.684 1.00 10.15 111 ASN A CA 1
ATOM 668 C C . ASN A 1 90 ? 0.251 -0.835 6.979 1.00 9.86 111 ASN A C 1
ATOM 669 O O . ASN A 1 90 ? 0.527 0.363 6.903 1.00 10.65 111 ASN A O 1
ATOM 674 N N A CYS A 1 91 ? -0.826 -1.357 6.386 0.20 10.60 112 CYS A N 1
ATOM 675 N N B CYS A 1 91 ? -0.857 -1.351 6.438 0.80 9.75 112 CYS A N 1
ATOM 676 C CA A CYS A 1 91 ? -1.828 -0.484 5.785 0.20 11.34 112 CYS A CA 1
ATOM 677 C CA B CYS A 1 91 ? -1.805 -0.480 5.762 0.80 10.51 112 CYS A CA 1
ATOM 678 C C A CYS A 1 91 ? -2.286 0.553 6.793 0.20 10.64 112 CYS A C 1
ATOM 679 C C B CYS A 1 91 ? -2.403 0.530 6.744 0.80 10.14 112 CYS A C 1
ATOM 680 O O A CYS A 1 91 ? -2.260 1.760 6.533 0.20 10.26 112 CYS A O 1
ATOM 681 O O B CYS A 1 91 ? -2.566 1.713 6.424 0.80 11.11 112 CYS A O 1
ATOM 686 N N . TYR A 1 92 ? -2.699 0.083 7.965 1.00 9.90 113 TYR A N 1
ATOM 687 C CA . TYR A 1 92 ? -3.289 0.970 8.959 1.00 9.46 113 TYR A CA 1
ATOM 688 C C . TYR A 1 92 ? -2.274 1.961 9.512 1.00 9.91 113 TYR A C 1
ATOM 689 O O . TYR A 1 92 ? -2.632 3.101 9.800 1.00 11.13 113 TYR A O 1
ATOM 698 N N . ILE A 1 93 ? -1.020 1.537 9.695 1.00 9.85 114 ILE A N 1
ATOM 699 C CA . ILE A 1 93 ? 0.014 2.455 10.183 1.00 10.08 114 ILE A CA 1
ATOM 700 C C . ILE A 1 93 ? 0.141 3.647 9.257 1.00 11.14 114 ILE A C 1
ATOM 701 O O . ILE A 1 93 ? 0.270 4.793 9.700 1.00 11.80 114 ILE A O 1
ATOM 706 N N . TYR A 1 94 ? 0.153 3.392 7.950 1.00 11.18 115 TYR A N 1
ATOM 707 C CA . TYR A 1 94 ? 0.497 4.418 6.981 1.00 12.24 115 TYR A CA 1
ATOM 708 C C . TYR A 1 94 ? -0.673 5.344 6.659 1.00 13.30 115 TYR A C 1
ATOM 709 O O . TYR A 1 94 ? -0.449 6.490 6.243 1.00 14.34 115 TYR A O 1
ATOM 718 N N . ASN A 1 95 ? -1.911 4.874 6.829 1.00 13.58 116 ASN A N 1
ATOM 719 C CA . ASN A 1 95 ? -3.082 5.544 6.273 1.00 13.93 116 ASN A CA 1
ATOM 720 C C . ASN A 1 95 ? -4.061 5.997 7.351 1.00 15.40 116 ASN A C 1
ATOM 721 O O . ASN A 1 95 ? -4.173 5.402 8.423 1.00 17.13 116 ASN A O 1
ATOM 726 N N . LYS A 1 96 ? -4.825 7.000 7.022 1.00 17.06 117 LYS A N 1
ATOM 727 C CA . LYS A 1 96 ? -5.763 7.462 8.030 1.00 17.87 117 LYS A CA 1
ATOM 728 C C . LYS A 1 96 ? -7.111 6.774 7.900 1.00 15.01 117 LYS A C 1
ATOM 729 O O . LYS A 1 96 ? -7.405 6.101 6.893 1.00 15.01 117 LYS A O 1
ATOM 735 N N . PRO A 1 97 ? -7.920 6.862 8.957 1.00 14.73 118 PRO A N 1
ATOM 736 C CA . PRO A 1 97 ? -9.128 6.031 9.022 1.00 16.76 118 PRO A CA 1
ATOM 737 C C . PRO A 1 97 ? -10.069 6.177 7.854 1.00 16.73 118 PRO A C 1
ATOM 738 O O . PRO A 1 97 ? -10.741 5.201 7.510 1.00 18.25 118 PRO A O 1
ATOM 742 N N . THR A 1 98 ? -10.166 7.352 7.244 1.00 17.00 119 THR A N 1
ATOM 743 C CA . THR A 1 98 ? -11.125 7.560 6.173 1.00 18.13 119 THR A CA 1
ATOM 744 C C . THR A 1 98 ? -10.601 7.154 4.807 1.00 17.12 119 THR A C 1
ATOM 745 O O . THR A 1 98 ? -11.343 7.268 3.829 1.00 18.94 119 THR A O 1
ATOM 749 N N . ASP A 1 99 ? -9.360 6.676 4.700 1.00 15.77 120 ASP A N 1
ATOM 750 C CA . ASP A 1 99 ? -8.827 6.367 3.377 1.00 15.60 120 ASP A CA 1
ATOM 751 C C . ASP A 1 99 ? -9.468 5.111 2.794 1.00 16.24 120 ASP A C 1
ATOM 752 O O . ASP A 1 99 ? -9.720 4.130 3.500 1.00 16.71 120 ASP A O 1
ATOM 757 N N . ASP A 1 100 ? -9.707 5.132 1.478 1.00 16.35 121 ASP A N 1
ATOM 758 C CA . ASP A 1 100 ? -10.334 3.984 0.823 1.00 16.87 121 ASP A CA 1
ATOM 759 C C . ASP A 1 100 ? -9.546 2.708 1.059 1.00 16.19 121 ASP A C 1
ATOM 760 O O . ASP A 1 100 ? -10.132 1.643 1.259 1.00 16.57 121 ASP A O 1
ATOM 765 N N . ILE A 1 101 ? -8.213 2.788 1.010 1.00 15.26 122 ILE A N 1
ATOM 766 C CA . ILE A 1 101 ? -7.398 1.588 1.176 1.00 14.70 122 ILE A CA 1
ATOM 767 C C . ILE A 1 101 ? -7.613 0.956 2.550 1.00 13.45 122 ILE A C 1
ATOM 768 O O . ILE A 1 101 ? -7.532 -0.273 2.693 1.00 13.70 122 ILE A O 1
ATOM 773 N N . VAL A 1 102 ? -7.887 1.773 3.580 1.00 13.54 123 VAL A N 1
ATOM 774 C CA . VAL A 1 102 ? -8.158 1.234 4.916 1.00 12.70 123 VAL A CA 1
ATOM 775 C C . VAL A 1 102 ? -9.462 0.461 4.916 1.00 12.81 123 VAL A C 1
ATOM 776 O O . VAL A 1 102 ? -9.547 -0.637 5.477 1.00 12.48 123 VAL A O 1
ATOM 780 N N . LEU A 1 103 ? -10.495 1.002 4.256 1.00 14.10 124 LEU A N 1
ATOM 781 C CA . LEU A 1 103 ? -11.758 0.278 4.150 1.00 14.78 124 LEU A CA 1
ATOM 782 C C . LEU A 1 103 ? -11.564 -1.039 3.414 1.00 13.71 124 LEU A C 1
ATOM 783 O O . LEU A 1 103 ? -12.143 -2.063 3.791 1.00 13.75 124 LEU A O 1
ATOM 788 N N . MET A 1 104 ? -10.743 -1.029 2.365 1.00 13.44 125 MET A N 1
ATOM 789 C CA . MET A 1 104 ? -10.466 -2.251 1.619 1.00 13.47 125 MET A CA 1
ATOM 790 C C . MET A 1 104 ? -9.757 -3.278 2.488 1.00 12.20 125 MET A C 1
ATOM 791 O O . MET A 1 104 ? -10.169 -4.440 2.557 1.00 12.32 125 MET A O 1
ATOM 796 N N . ALA A 1 105 ? -8.705 -2.854 3.184 1.00 11.46 126 ALA A N 1
ATOM 797 C CA . ALA A 1 105 ? -7.987 -3.752 4.081 1.00 11.01 126 ALA A CA 1
ATOM 798 C C . ALA A 1 105 ? -8.903 -4.294 5.174 1.00 10.77 126 ALA A C 1
ATOM 799 O O . ALA A 1 105 ? -8.811 -5.479 5.532 1.00 10.53 126 ALA A O 1
ATOM 801 N N . GLN A 1 106 ? -9.777 -3.448 5.727 1.00 11.30 127 GLN A N 1
ATOM 802 C CA . GLN A 1 106 ? -10.639 -3.924 6.805 1.00 12.18 127 GLN A CA 1
ATOM 803 C C . GLN A 1 106 ? -11.548 -5.049 6.339 1.00 11.42 127 GLN A C 1
ATOM 804 O O . GLN A 1 106 ? -11.817 -5.995 7.096 1.00 11.66 127 GLN A O 1
ATOM 810 N N . ALA A 1 107 ? -12.078 -4.946 5.113 1.00 12.37 128 ALA A N 1
ATOM 811 C CA . ALA A 1 107 ? -12.952 -6.003 4.627 1.00 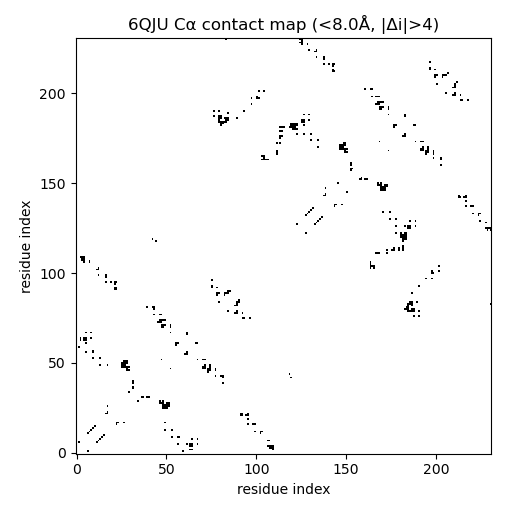12.93 128 ALA A CA 1
ATOM 812 C C . ALA A 1 107 ? -12.179 -7.298 4.448 1.00 12.03 128 ALA A C 1
ATOM 813 O O . ALA A 1 107 ? -12.648 -8.378 4.829 1.00 12.27 128 ALA A O 1
ATOM 815 N N . LEU A 1 108 ? -10.975 -7.201 3.894 1.00 11.35 129 LEU A N 1
ATOM 816 C CA . LEU A 1 108 ? -10.152 -8.397 3.721 1.00 10.66 129 LEU A CA 1
ATOM 817 C C . LEU A 1 108 ? -9.747 -9.004 5.063 1.00 9.95 129 LEU A C 1
ATOM 818 O O . LEU A 1 108 ? -9.707 -10.235 5.216 1.00 10.27 129 LEU A O 1
ATOM 823 N N . GLU A 1 109 ? -9.414 -8.155 6.035 1.00 9.43 130 GLU A N 1
ATOM 824 C CA . GLU A 1 109 ? -8.968 -8.644 7.327 1.00 9.22 130 GLU A CA 1
ATOM 825 C C . GLU A 1 109 ? -10.078 -9.391 8.052 1.00 10.00 130 GLU A C 1
ATOM 826 O O . GLU A 1 109 ? -9.821 -10.412 8.708 1.00 9.88 130 GLU A O 1
ATOM 832 N N . LYS A 1 110 ? -11.319 -8.905 7.961 1.00 10.28 131 LYS A N 1
ATOM 833 C CA . LYS A 1 110 ? -12.408 -9.608 8.620 1.00 10.34 131 LYS A CA 1
ATOM 834 C C . LYS A 1 110 ? -12.525 -11.027 8.070 1.00 10.08 131 LYS A C 1
ATOM 835 O O . LYS A 1 110 ? -12.714 -11.994 8.829 1.00 10.38 131 LYS A O 1
ATOM 841 N N . ILE A 1 111 ? -12.433 -11.165 6.745 1.00 9.99 132 ILE A N 1
ATOM 842 C CA . ILE A 1 111 ? -12.478 -12.476 6.120 1.00 10.16 132 ILE A CA 1
ATOM 843 C C . ILE A 1 111 ? -11.306 -13.322 6.583 1.00 9.58 132 ILE A C 1
ATOM 844 O O . ILE A 1 111 ? -11.467 -14.511 6.890 1.00 9.75 132 ILE A O 1
ATOM 849 N N . PHE A 1 112 ? -10.095 -12.737 6.580 1.00 9.50 133 PHE A N 1
ATOM 850 C CA . PHE A 1 112 ? -8.922 -13.447 7.077 1.00 9.38 133 PHE A CA 1
ATOM 851 C C . PHE A 1 112 ? -9.181 -14.031 8.456 1.00 8.14 133 PHE A C 1
ATOM 852 O O . PHE A 1 112 ? -8.902 -15.205 8.699 1.00 8.69 133 PHE A O 1
ATOM 860 N N . LEU A 1 113 ? -9.711 -13.217 9.374 1.00 8.22 134 LEU A N 1
ATOM 861 C CA . LEU A 1 113 ? -9.965 -13.698 10.731 1.00 8.70 134 LEU A CA 1
ATOM 862 C C . LEU A 1 113 ? -11.001 -14.813 10.729 1.00 8.61 134 LEU A C 1
ATOM 863 O O . LEU A 1 113 ? -10.830 -15.840 11.403 1.00 9.16 134 LEU A O 1
ATOM 868 N N . GLN A 1 114 ? -12.095 -14.620 9.992 1.00 9.13 135 GLN A N 1
ATOM 869 C CA . GLN A 1 114 ? -13.121 -15.656 9.919 1.00 9.80 135 GLN A CA 1
ATOM 870 C C . GLN A 1 114 ? -12.543 -16.968 9.401 1.00 9.49 135 GLN A C 1
ATOM 871 O O . GLN A 1 114 ? -12.903 -18.055 9.872 1.00 10.87 135 GLN A O 1
ATOM 877 N N . LYS A 1 115 ? -11.673 -16.891 8.386 1.00 9.38 136 LYS A N 1
ATOM 878 C CA . LYS A 1 115 ? -11.111 -18.109 7.813 1.00 9.58 136 LYS A CA 1
ATOM 879 C C . LYS A 1 115 ? -10.073 -18.764 8.715 1.00 8.75 136 LYS A C 1
ATOM 880 O O . LYS A 1 115 ? -10.046 -19.994 8.844 1.00 9.64 136 LYS A O 1
ATOM 886 N N . VAL A 1 116 ? -9.196 -17.976 9.339 1.00 9.14 137 VAL A N 1
ATOM 887 C CA . VAL A 1 116 ? -8.199 -18.631 10.184 1.00 9.75 137 VAL A CA 1
ATOM 888 C C . VAL A 1 116 ? -8.826 -19.212 11.447 1.00 9.65 137 VAL A C 1
ATOM 889 O O . VAL A 1 116 ? -8.266 -20.147 12.037 1.00 10.27 137 VAL A O 1
ATOM 893 N N . ALA A 1 117 ? -9.990 -18.702 11.870 1.00 9.26 138 ALA A N 1
ATOM 894 C CA . ALA A 1 117 ? -10.697 -19.339 12.976 1.00 9.84 138 ALA A CA 1
ATOM 895 C C . ALA A 1 117 ? -11.129 -20.767 12.635 1.00 10.51 138 ALA A C 1
ATOM 896 O O . ALA A 1 117 ? -11.408 -21.552 13.541 1.00 13.31 138 ALA A O 1
ATOM 898 N N . GLN A 1 118 ? -11.198 -21.113 11.356 1.00 10.20 139 GLN A N 1
ATOM 899 C CA . GLN A 1 118 ? -11.582 -22.438 10.888 1.0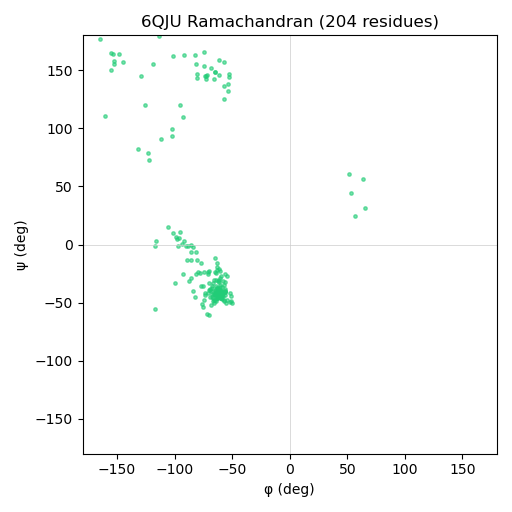0 11.11 139 GLN A CA 1
ATOM 900 C C . GLN A 1 118 ? -10.388 -23.233 10.380 1.00 11.12 139 GLN A C 1
ATOM 901 O O . GLN A 1 118 ? -10.562 -24.240 9.701 1.00 12.29 139 GLN A O 1
ATOM 907 N N . MET A 1 119 ? -9.176 -22.798 10.689 1.00 11.30 140 MET A N 1
ATOM 908 C CA A MET A 1 119 ? -7.953 -23.526 10.354 0.39 11.66 140 MET A CA 1
ATOM 909 C CA B MET A 1 119 ? -8.016 -23.550 10.266 0.61 11.83 140 MET A CA 1
ATOM 910 C C . MET A 1 119 ? -8.075 -24.983 10.791 1.00 10.87 140 MET A C 1
ATOM 911 O O . MET A 1 119 ? -8.450 -25.230 11.942 1.00 11.13 140 MET A O 1
ATOM 920 N N . PRO A 1 120 ? -7.703 -25.952 9.961 1.00 10.90 141 PRO A N 1
ATOM 921 C CA . PRO A 1 120 ? -7.773 -27.352 10.383 1.00 11.81 141 PRO A CA 1
ATOM 922 C C . PRO A 1 120 ? -6.655 -27.689 11.359 1.00 11.28 141 PRO A C 1
ATOM 923 O O . PRO A 1 120 ? -5.653 -26.992 11.480 1.00 11.24 141 PRO A O 1
ATOM 927 N N . GLN A 1 121 ? -6.821 -28.825 12.018 1.00 12.70 142 GLN A N 1
ATOM 928 C CA . GLN A 1 121 ? -5.744 -29.431 12.784 1.00 12.66 142 GLN A CA 1
ATOM 929 C C . GLN A 1 121 ? -4.792 -30.195 11.870 1.00 12.04 142 GLN A C 1
ATOM 930 O O . GLN A 1 121 ? -5.206 -30.797 10.874 1.00 13.48 142 GLN A O 1
ATOM 936 N N . GLU A 1 122 ? -3.508 -30.209 12.237 1.00 11.33 143 GLU A N 1
ATOM 937 C CA . GLU A 1 122 ? -2.610 -31.224 11.693 1.00 13.33 143 GLU A CA 1
ATOM 938 C C . GLU A 1 122 ? -2.995 -32.589 12.243 1.00 13.69 143 GLU A C 1
ATOM 939 O O . GLU A 1 122 ? -3.513 -32.716 13.352 1.00 14.72 143 GLU A O 1
ATOM 945 N N . GLU A 1 123 ? -2.718 -33.633 11.482 1.00 16.36 144 GLU A N 1
ATOM 946 C CA . GLU A 1 123 ? -3.089 -34.980 11.916 1.00 20.08 144 GLU A CA 1
ATOM 947 C C . GLU A 1 123 ? -1.892 -35.914 12.025 1.00 23.86 144 GLU A C 1
ATOM 948 O O . GLU A 1 123 ? -1.904 -36.891 12.798 1.00 27.27 144 GLU A O 1
ATOM 955 N N . PRO B 1 3 ? -0.874 -10.044 22.329 1.00 20.84 24 PRO B N 1
ATOM 956 C CA . PRO B 1 3 ? -0.375 -8.902 21.555 1.00 17.97 24 PRO B CA 1
ATOM 957 C C . PRO B 1 3 ? 0.588 -8.051 22.352 1.00 15.31 24 PRO B C 1
ATOM 958 O O . PRO B 1 3 ? 0.344 -7.797 23.525 1.00 16.95 24 PRO B O 1
ATOM 962 N N . GLU B 1 4 ? 1.626 -7.553 21.700 1.00 13.69 25 GLU B N 1
ATOM 963 C CA . GLU B 1 4 ? 2.580 -6.688 22.376 1.00 12.48 25 GLU B CA 1
ATOM 964 C C . GLU B 1 4 ? 1.975 -5.301 22.589 1.00 11.91 25 GLU B C 1
ATOM 965 O O . GLU B 1 4 ? 1.097 -4.850 21.852 1.00 12.76 25 GLU B O 1
ATOM 971 N N . VAL B 1 5 ? 2.462 -4.612 23.618 1.00 10.95 26 VAL B N 1
ATOM 972 C CA . VAL B 1 5 ? 2.058 -3.242 23.903 1.00 10.93 26 VAL B CA 1
ATOM 973 C C . VAL B 1 5 ? 3.210 -2.267 23.796 1.00 11.20 26 VAL B C 1
ATOM 974 O O . VAL B 1 5 ? 3.007 -1.071 23.997 1.00 11.66 26 VAL B O 1
ATOM 978 N N . SER B 1 6 ? 4.414 -2.760 23.485 1.00 11.51 27 SER B N 1
ATOM 979 C CA A SER B 1 6 ? 5.628 -1.958 23.346 0.72 11.72 27 SER B CA 1
ATOM 980 C CA B SER B 1 6 ? 5.555 -1.901 23.242 0.28 12.70 27 SER B CA 1
ATOM 981 C C . SER B 1 6 ? 6.487 -2.618 22.280 1.00 11.90 27 SER B C 1
ATOM 982 O O . SER B 1 6 ? 6.514 -3.848 22.209 1.00 14.40 27 SER B O 1
ATOM 987 N N . ASN B 1 7 ? 7.230 -1.820 21.509 1.00 11.64 28 ASN B N 1
ATOM 988 C CA . ASN B 1 7 ? 8.162 -2.387 20.541 1.00 12.51 28 ASN B CA 1
ATOM 989 C C . ASN B 1 7 ? 9.162 -1.298 20.190 1.00 12.47 28 ASN B C 1
ATOM 990 O O . ASN B 1 7 ? 8.797 -0.317 19.531 1.00 12.45 28 ASN B O 1
ATOM 995 N N . PRO B 1 8 ? 10.424 -1.426 20.608 1.00 13.97 29 PRO B N 1
ATOM 996 C CA . PRO B 1 8 ? 11.381 -0.334 20.381 1.00 14.68 29 PRO B CA 1
ATOM 997 C C . PRO B 1 8 ? 11.639 -0.032 18.914 1.00 14.71 29 PRO B C 1
ATOM 998 O O . PRO B 1 8 ? 12.069 1.088 18.590 1.00 16.72 29 PRO B O 1
ATOM 1002 N N . SER B 1 9 ? 11.390 -0.983 18.015 1.00 15.01 30 SER B N 1
ATOM 1003 C CA . SER B 1 9 ? 11.632 -0.749 16.598 1.00 15.43 30 SER B CA 1
ATOM 1004 C C . SER B 1 9 ? 10.471 -0.074 15.891 1.00 14.62 30 SER B C 1
ATOM 1005 O O . SER B 1 9 ? 10.660 0.451 14.789 1.00 15.96 30 SER B O 1
ATOM 1009 N N . LYS B 1 10 ? 9.303 -0.025 16.520 1.00 12.74 31 LYS B N 1
ATOM 1010 C CA . LYS B 1 10 ? 8.101 0.423 15.839 1.00 11.79 31 LYS B CA 1
ATOM 1011 C C . LYS B 1 10 ? 7.878 1.900 16.122 1.00 11.46 31 LYS B C 1
ATOM 1012 O O . LYS B 1 10 ? 7.694 2.268 17.296 1.00 11.43 31 LYS B O 1
ATOM 1018 N N . PRO B 1 11 ? 7.842 2.773 15.118 1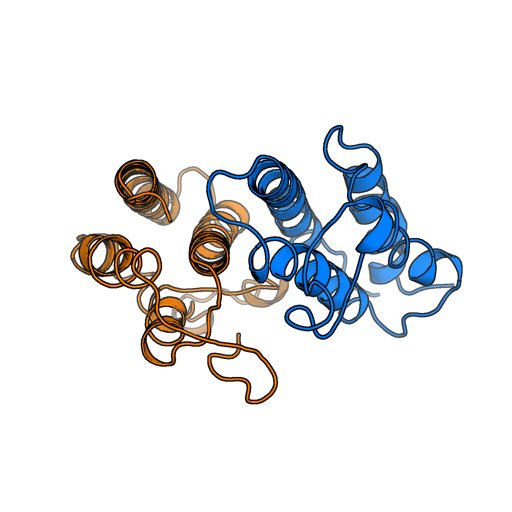.00 11.70 32 PRO B N 1
ATOM 1019 C CA . PRO B 1 11 ? 7.491 4.174 15.381 1.00 11.82 32 PRO B CA 1
ATOM 1020 C C . PRO B 1 11 ? 6.167 4.281 16.113 1.00 10.51 32 PRO B C 1
ATOM 1021 O O . PRO B 1 11 ? 5.192 3.598 15.786 1.00 11.04 32 PRO B O 1
ATOM 1025 N N . GLY B 1 12 ? 6.122 5.174 17.106 1.00 9.88 33 GLY B N 1
ATOM 1026 C CA . GLY B 1 12 ? 4.888 5.422 17.822 1.00 10.70 33 GLY B CA 1
ATOM 1027 C C . GLY B 1 12 ? 4.797 6.885 18.206 1.00 10.18 33 GLY B C 1
ATOM 1028 O O . GLY B 1 12 ? 5.811 7.584 18.306 1.00 11.46 33 GLY B O 1
ATOM 1029 N N . ARG B 1 13 ? 3.571 7.345 18.434 1.00 10.61 34 ARG B N 1
ATOM 1030 C CA . ARG B 1 13 ? 3.329 8.765 18.701 1.00 10.86 34 ARG B CA 1
ATOM 1031 C C . ARG B 1 13 ? 1.927 8.919 19.290 1.00 11.39 34 ARG B C 1
ATOM 1032 O O . ARG B 1 13 ? 1.161 7.959 19.410 1.00 11.96 34 ARG B O 1
ATOM 1040 N N . LYS B 1 14 ? 1.599 10.155 19.651 1.00 13.29 35 LYS B N 1
ATOM 1041 C CA . LYS B 1 14 ? 0.244 10.542 20.009 1.00 14.26 35 LYS B CA 1
ATOM 1042 C C . LYS B 1 14 ? -0.151 11.722 19.147 1.00 16.29 35 LYS B C 1
ATOM 1043 O O . LYS B 1 14 ? 0.521 12.749 19.151 1.00 22.31 35 LYS B O 1
ATOM 1049 N N . THR B 1 15 ? -1.188 11.567 18.382 1.00 18.26 36 THR B N 1
ATOM 1050 C CA . THR B 1 15 ? -1.712 12.648 17.576 1.00 17.69 36 THR B CA 1
ATOM 1051 C C . THR B 1 15 ? -3.076 13.020 18.101 1.00 16.57 36 THR B C 1
ATOM 1052 O O . THR B 1 15 ? -3.611 12.383 19.001 1.00 16.27 36 THR B O 1
ATOM 1056 N N . ASN B 1 16 ? -3.697 14.017 17.471 1.00 29.62 37 ASN B N 1
ATOM 1057 C CA A ASN B 1 16 ? -5.047 14.389 17.884 0.50 29.98 37 ASN B CA 1
ATOM 1058 C CA B ASN B 1 16 ? -5.045 14.391 17.882 0.50 29.98 37 ASN B CA 1
ATOM 1059 C C . ASN B 1 16 ? -6.025 13.236 17.688 1.00 29.57 37 ASN B C 1
ATOM 1060 O O . ASN B 1 16 ? -6.914 13.025 18.518 1.00 29.85 37 ASN B O 1
ATOM 1069 N N . GLN B 1 17 ? -5.869 12.459 16.607 1.00 13.51 38 GLN B N 1
ATOM 1070 C CA . GLN B 1 17 ? -6.791 11.351 16.387 1.00 12.43 38 GLN B CA 1
ATOM 1071 C C . GLN B 1 17 ? -6.576 10.244 17.410 1.00 11.54 38 GLN B C 1
ATOM 1072 O O . GLN B 1 17 ? -7.539 9.667 17.917 1.00 12.11 38 GLN B O 1
ATOM 1078 N N . LEU B 1 18 ? -5.321 9.968 17.753 1.00 11.12 39 LEU B N 1
ATOM 1079 C CA . LEU B 1 18 ? -5.058 8.980 18.792 1.00 10.76 39 LEU B CA 1
ATOM 1080 C C . LEU B 1 18 ? -5.520 9.458 20.158 1.00 11.39 39 LEU B C 1
ATOM 1081 O O . LEU B 1 18 ? -6.028 8.657 20.950 1.00 12.52 39 LEU B O 1
ATOM 1086 N N . GLN B 1 19 ? -5.361 10.739 20.464 1.00 11.91 40 GLN B N 1
ATOM 1087 C CA A GLN B 1 19 ? -5.886 11.255 21.723 0.53 13.00 40 GLN B CA 1
ATOM 1088 C CA B GLN B 1 19 ? -5.887 11.246 21.728 0.47 13.02 40 GLN B CA 1
ATOM 1089 C C . GLN B 1 19 ? -7.405 11.113 21.775 1.00 12.79 40 GLN B C 1
ATOM 1090 O O . GLN B 1 19 ? -7.969 10.803 22.823 1.00 13.86 40 GLN B O 1
ATOM 1101 N N . TYR B 1 20 ? -8.083 11.347 20.641 1.00 12.20 41 TYR B N 1
ATOM 1102 C CA . TYR B 1 20 ? -9.526 11.139 20.561 1.00 12.84 41 TYR B CA 1
ATOM 1103 C C . TYR B 1 20 ? -9.874 9.669 20.781 1.00 12.41 41 TYR B C 1
ATOM 1104 O O . TYR B 1 20 ? -10.817 9.342 21.522 1.00 12.95 41 TYR B O 1
ATOM 1113 N N . MET B 1 21 ? -9.117 8.757 20.153 1.00 11.45 42 MET B N 1
ATOM 1114 C CA . MET B 1 21 ? -9.370 7.344 20.399 1.00 11.18 42 MET B CA 1
ATOM 1115 C C . MET B 1 21 ? -9.275 7.014 21.878 1.00 11.65 42 MET B C 1
ATOM 1116 O O . MET B 1 21 ? -10.083 6.238 22.391 1.00 12.07 42 MET B O 1
ATOM 1121 N N . GLN B 1 22 ? -8.293 7.592 22.583 1.00 11.68 43 GLN B N 1
ATOM 1122 C CA A GLN B 1 22 ? -8.135 7.304 24.007 0.34 12.36 43 GLN B CA 1
ATOM 1123 C CA B GLN B 1 22 ? -8.141 7.301 24.003 0.66 11.84 43 GLN B CA 1
ATOM 1124 C C . GLN B 1 22 ? -9.219 7.989 24.829 1.00 13.07 43 GLN B C 1
ATOM 1125 O O . GLN B 1 22 ? -9.952 7.335 25.579 1.00 13.53 43 GLN B O 1
ATOM 1136 N N A ASN B 1 23 ? -9.322 9.315 24.711 0.50 14.08 44 ASN B N 1
ATOM 1137 N N B ASN B 1 23 ? -9.335 9.307 24.685 0.50 13.87 44 ASN B N 1
ATOM 1138 C CA A ASN B 1 23 ? -10.127 10.095 25.644 0.50 16.42 44 ASN B CA 1
ATOM 1139 C CA B ASN B 1 23 ? -10.096 10.112 25.626 0.50 16.20 44 ASN B CA 1
ATOM 1140 C C A ASN B 1 23 ? -11.613 10.002 25.356 0.50 15.51 44 ASN B C 1
ATOM 1141 C C B ASN B 1 23 ? -11.586 10.138 25.324 0.50 15.69 44 ASN B C 1
ATOM 1142 O O A ASN B 1 23 ? -12.426 10.151 26.282 0.50 16.28 44 ASN B O 1
ATOM 1143 O O B ASN B 1 23 ? -12.375 10.479 26.218 0.50 16.57 44 ASN B O 1
ATOM 1152 N N . VAL B 1 24 ? -11.987 9.815 24.091 1.00 14.91 45 VAL B N 1
ATOM 1153 C CA . VAL B 1 24 ? -13.392 9.741 23.705 1.00 16.23 45 VAL B CA 1
ATOM 1154 C C . VAL B 1 24 ? -13.811 8.290 23.497 1.00 15.90 45 VAL B C 1
ATOM 1155 O O . VAL B 1 24 ? -14.736 7.805 24.149 1.00 17.13 45 VAL B O 1
ATOM 1159 N N . VAL B 1 25 ? -13.151 7.579 22.580 1.00 14.04 46 VAL B N 1
ATOM 1160 C CA . VAL B 1 25 ? -13.663 6.258 22.212 1.00 12.99 46 VAL B CA 1
ATOM 1161 C C . VAL B 1 25 ? -13.474 5.257 23.349 1.00 12.43 46 VAL B C 1
ATOM 1162 O O . VAL B 1 25 ? -14.441 4.664 23.846 1.00 12.77 46 VAL B O 1
ATOM 1166 N N . VAL B 1 26 ? -12.223 5.022 23.752 1.00 11.80 47 VAL B N 1
ATOM 1167 C CA . VAL B 1 26 ? -11.985 4.017 24.782 1.00 11.75 47 VAL B CA 1
ATOM 1168 C C . VAL B 1 26 ? -12.662 4.420 26.081 1.00 12.59 47 VAL B C 1
ATOM 1169 O O . VAL B 1 26 ? -13.338 3.609 26.724 1.00 13.62 47 VAL B O 1
ATOM 1173 N N . LYS B 1 27 ? -12.522 5.684 26.472 1.00 12.89 48 LYS B N 1
ATOM 1174 C CA . LYS B 1 27 ? -13.101 6.104 27.745 1.00 15.33 48 LYS B CA 1
ATOM 1175 C C . LYS B 1 27 ? -14.626 5.964 27.761 1.00 15.83 48 LYS B C 1
ATOM 1176 O O . LYS B 1 27 ? -15.208 5.574 28.787 1.00 17.48 48 LYS B O 1
ATOM 1182 N N . THR B 1 28 ? -15.300 6.320 26.658 1.00 16.01 49 THR B N 1
ATOM 1183 C CA . THR B 1 28 ? -16.756 6.161 26.606 1.00 17.05 49 THR B CA 1
ATOM 1184 C C . THR B 1 28 ? -17.146 4.699 26.734 1.00 15.91 49 THR B C 1
ATOM 1185 O O . THR B 1 28 ? -18.060 4.345 27.489 1.00 17.48 49 THR B O 1
ATOM 1189 N N . LEU B 1 29 ? -16.460 3.830 26.002 1.00 15.07 50 LEU B N 1
ATOM 1190 C CA . LEU B 1 29 ? -16.785 2.415 26.083 1.00 15.49 50 LEU B CA 1
ATOM 1191 C C . LEU B 1 29 ? -16.459 1.850 27.461 1.00 15.57 50 LEU B C 1
ATOM 1192 O O . LEU B 1 29 ? -17.152 0.946 27.920 1.00 17.64 50 LEU B O 1
ATOM 1197 N N . TRP B 1 30 ? -15.407 2.369 28.121 1.00 15.62 51 TRP B N 1
ATOM 1198 C CA . TRP B 1 30 ? -14.991 1.845 29.428 1.00 17.00 51 TRP B CA 1
ATOM 1199 C C . TRP B 1 30 ? -16.095 1.986 30.471 1.00 18.15 51 TRP B C 1
ATOM 1200 O O . TRP B 1 30 ? -16.192 1.158 31.393 1.00 17.13 51 TRP B O 1
ATOM 1211 N N . LYS B 1 31 ? -16.954 3.004 30.316 1.00 20.24 52 LYS B N 1
ATOM 1212 C CA . LYS B 1 31 ? -18.015 3.340 31.281 1.00 22.15 52 LYS B CA 1
ATOM 1213 C C . LYS B 1 31 ? -19.329 2.659 30.962 1.00 24.07 52 LYS B C 1
ATOM 1214 O O . LYS B 1 31 ? -20.343 2.911 31.633 1.00 26.33 52 LYS B O 1
ATOM 1220 N N . HIS B 1 32 ? -19.362 1.828 29.945 1.00 25.05 53 HIS B N 1
ATOM 1221 C CA . HIS B 1 32 ? -20.585 1.157 29.578 1.00 25.68 53 HIS B CA 1
ATOM 1222 C C . HIS B 1 32 ? -20.817 -0.043 30.488 1.00 24.98 53 HIS B C 1
ATOM 1223 O O . HIS B 1 32 ? -19.879 -0.740 30.894 1.00 24.61 53 HIS B O 1
ATOM 1230 N N . GLN B 1 33 ? -22.089 -0.280 30.814 1.00 25.57 54 GLN B N 1
ATOM 1231 C CA . GLN B 1 33 ? -22.447 -1.423 31.639 1.00 26.22 54 GLN B CA 1
ATOM 1232 C C . GLN B 1 33 ? -21.933 -2.740 31.072 1.00 24.84 54 GLN B C 1
ATOM 1233 O O . GLN B 1 33 ? -21.697 -3.685 31.832 1.00 26.23 54 GLN B O 1
ATOM 1239 N N . PHE B 1 34 ? -21.751 -2.833 29.752 1.00 23.10 55 PHE B N 1
ATOM 1240 C CA . PHE B 1 34 ? -21.398 -4.079 29.086 1.00 21.78 55 PHE B CA 1
ATOM 1241 C C . PHE B 1 34 ? -19.903 -4.193 28.798 1.00 20.81 55 PHE B C 1
ATOM 1242 O O . PHE B 1 34 ? -19.477 -5.140 28.126 1.00 20.25 55 PHE B O 1
ATOM 1250 N N . ALA B 1 35 ? -19.094 -3.250 29.278 1.00 21.13 56 ALA B N 1
ATOM 1251 C CA . ALA B 1 35 ? -17.677 -3.251 28.935 1.00 19.06 56 ALA B CA 1
ATOM 1252 C C . ALA B 1 35 ? -16.900 -4.328 29.678 1.00 18.71 56 ALA B C 1
ATOM 1253 O O . ALA B 1 35 ? -15.847 -4.760 29.206 1.00 17.68 56 ALA B O 1
ATOM 1255 N N . TRP B 1 36 ? -17.407 -4.777 30.822 1.00 20.51 57 TRP B N 1
ATOM 1256 C CA . TRP B 1 36 ? -16.591 -5.598 31.707 1.00 21.19 57 TRP B CA 1
ATOM 1257 C C . TRP B 1 36 ? -16.013 -6.874 31.091 1.00 20.21 57 TRP B C 1
ATOM 1258 O O . TRP B 1 36 ? -14.889 -7.226 31.478 1.00 21.55 57 TRP B O 1
ATOM 1269 N N . PRO B 1 37 ? -16.678 -7.598 30.176 1.00 18.22 58 PRO B N 1
ATOM 1270 C CA . PRO B 1 37 ? -16.027 -8.785 29.593 1.00 17.02 58 PRO B CA 1
ATOM 1271 C C . PRO B 1 37 ? -14.799 -8.443 28.768 1.00 15.38 58 PRO B C 1
ATOM 1272 O O . PRO B 1 37 ? -14.065 -9.362 28.389 1.00 16.56 58 PRO B O 1
ATOM 1276 N N . PHE B 1 38 ? -14.572 -7.165 28.461 1.00 14.10 59 PHE B N 1
ATOM 1277 C CA . PHE B 1 38 ? -13.587 -6.705 27.494 1.00 12.96 59 PHE B CA 1
ATOM 1278 C C . PHE B 1 38 ? -12.486 -5.874 28.136 1.00 13.77 59 PHE B C 1
ATOM 1279 O O . PHE B 1 38 ? -11.602 -5.38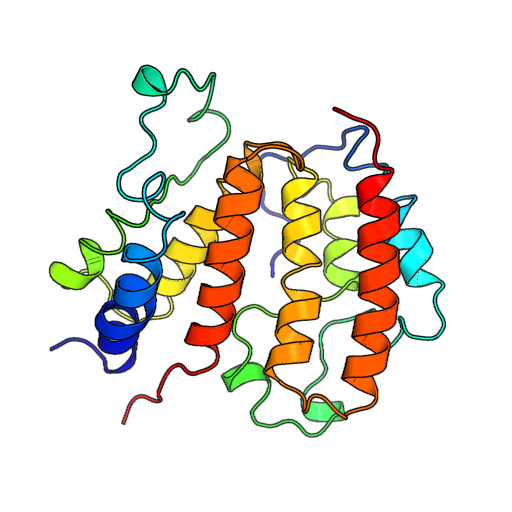9 27.417 1.00 14.11 59 PHE B O 1
ATOM 1287 N N . TYR B 1 39 ? -12.490 -5.713 29.469 1.00 14.54 60 TYR B N 1
ATOM 1288 C CA . TYR B 1 39 ? -11.455 -4.924 30.121 1.00 14.86 60 TYR B CA 1
ATOM 1289 C C . TYR B 1 39 ? -10.108 -5.611 30.113 1.00 14.23 60 TYR B C 1
ATOM 1290 O O . TYR B 1 39 ? -9.086 -4.933 30.225 1.00 16.25 60 TYR B O 1
ATOM 1299 N N . GLN B 1 40 ? -10.080 -6.935 30.001 1.00 14.01 61 GLN B N 1
ATOM 1300 C CA A GLN B 1 40 ? -8.849 -7.707 30.073 0.70 14.05 61 GLN B CA 1
ATOM 1301 C CA B GLN B 1 40 ? -8.826 -7.665 30.021 0.30 14.07 61 GLN B CA 1
ATOM 1302 C C . GLN B 1 40 ? -8.951 -8.843 29.069 1.00 13.01 61 GLN B C 1
ATOM 1303 O O . GLN B 1 40 ? -10.045 -9.151 28.598 1.00 12.74 61 GLN B O 1
ATOM 1314 N N . PRO B 1 41 ? -7.837 -9.492 28.732 1.00 13.15 62 PRO B N 1
ATOM 1315 C CA . PRO B 1 41 ? -7.905 -10.636 27.819 1.00 13.25 62 PRO B CA 1
ATOM 1316 C C . PRO B 1 41 ? -8.917 -11.670 28.303 1.00 12.73 62 PRO B C 1
ATOM 1317 O O . PRO B 1 41 ? -9.096 -11.892 29.508 1.00 14.61 62 PRO B O 1
ATOM 1321 N N . VAL B 1 42 ? -9.570 -12.332 27.345 1.00 12.97 63 VAL B N 1
ATOM 1322 C CA . VAL B 1 42 ? -10.463 -13.446 27.654 1.00 13.11 63 VAL B CA 1
ATOM 1323 C C . VAL B 1 42 ? -9.728 -14.471 28.491 1.00 15.14 63 VAL B C 1
ATOM 1324 O O . VAL B 1 42 ? -8.594 -14.848 28.183 1.00 14.83 63 VAL B O 1
ATOM 1328 N N . ASP B 1 43 ? -10.369 -14.899 29.577 1.00 15.85 64 ASP B N 1
ATOM 1329 C CA . ASP B 1 43 ? -9.834 -15.887 30.514 1.00 17.71 64 ASP B CA 1
ATOM 1330 C C . ASP B 1 43 ? -10.527 -17.216 30.212 1.00 17.02 64 ASP B C 1
ATOM 1331 O O . ASP B 1 43 ? -11.608 -17.508 30.726 1.00 16.86 64 ASP B O 1
ATOM 1336 N N . ALA B 1 44 ? -9.894 -18.027 29.360 0.94 16.16 65 ALA B N 1
ATOM 1337 C CA . ALA B 1 44 ? -10.539 -19.253 28.898 1.00 17.14 65 ALA B CA 1
ATOM 1338 C C . ALA B 1 44 ? -10.740 -20.259 30.022 1.00 19.73 65 ALA B C 1
ATOM 1339 O O . ALA B 1 44 ? -11.685 -21.052 29.979 1.00 21.97 65 ALA B O 1
ATOM 1341 N N . ILE B 1 45 ? -9.861 -20.271 31.012 1.00 21.90 66 ILE B N 1
ATOM 1342 C CA . ILE B 1 45 ? -10.041 -21.239 32.087 1.00 22.25 66 ILE B CA 1
ATOM 1343 C C . ILE B 1 45 ? -11.193 -20.815 32.994 0.96 22.37 66 ILE B C 1
ATOM 1344 O O . ILE B 1 45 ? -12.089 -21.611 33.299 1.00 23.89 66 ILE B O 1
ATOM 1349 N N . LYS B 1 46 ? -11.216 -19.543 33.402 1.00 22.23 67 LYS B N 1
ATOM 1350 C CA . LYS B 1 46 ? -12.328 -19.063 34.223 1.00 23.05 67 LYS B CA 1
ATOM 1351 C C . LYS B 1 46 ? -13.669 -19.287 33.536 1.00 21.58 67 LYS B C 1
ATOM 1352 O O . LYS B 1 46 ? -14.665 -19.613 34.194 0.84 22.14 67 LYS B O 1
ATOM 1354 N N . LEU B 1 47 ? -13.723 -19.092 32.221 0.96 20.26 68 LEU B N 1
ATOM 1355 C CA . LEU B 1 47 ? -14.944 -19.298 31.451 1.00 19.87 68 LEU B CA 1
ATOM 1356 C C . LEU B 1 47 ? -15.144 -20.748 30.999 1.00 20.31 68 LEU B C 1
ATOM 1357 O O . LEU B 1 47 ? -16.174 -21.049 30.392 1.00 22.47 68 LEU B O 1
ATOM 1362 N N . ASN B 1 48 ? -14.172 -21.638 31.212 1.00 22.82 69 ASN B N 1
ATOM 1363 C CA . ASN B 1 48 ? -14.291 -23.048 30.817 1.00 24.91 69 ASN B CA 1
ATOM 1364 C C . ASN B 1 48 ? -14.420 -23.198 29.301 1.00 23.43 69 ASN B C 1
ATOM 1365 O O . ASN B 1 48 ? -15.375 -23.790 28.786 1.00 25.45 69 ASN B O 1
ATOM 1370 N N . LEU B 1 49 ? -13.432 -22.649 28.576 0.99 19.82 70 LEU B N 1
ATOM 1371 C CA . LEU B 1 49 ? -13.444 -22.636 27.116 0.92 17.93 70 LEU B CA 1
ATOM 1372 C C . LEU B 1 49 ? -12.171 -23.308 26.614 0.84 15.37 70 LEU B C 1
ATOM 1373 O O . LEU B 1 49 ? -11.217 -22.628 26.205 0.80 14.18 70 LEU B O 1
ATOM 1378 N N . PRO B 1 50 ? -12.120 -24.642 26.610 0.91 14.74 71 PRO B N 1
ATOM 1379 C CA . PRO B 1 50 ? -10.870 -25.301 26.222 1.00 14.03 71 PRO B CA 1
ATOM 1380 C C . PRO B 1 50 ? -10.415 -24.963 24.820 0.81 11.63 71 PRO B C 1
ATOM 1381 O O . PRO B 1 50 ? -9.206 -25.025 24.538 0.82 11.68 71 PRO B O 1
ATOM 1385 N N . ASP B 1 51 ? -11.358 -24.618 23.935 0.92 13.25 72 ASP B N 1
ATOM 1386 C CA . ASP B 1 51 ? -11.055 -24.349 22.542 1.00 12.91 72 ASP B CA 1
ATOM 1387 C C . ASP B 1 51 ? -10.895 -22.873 22.216 0.97 11.71 72 ASP B C 1
ATOM 1388 O O . ASP B 1 51 ? -10.588 -22.571 21.063 0.97 11.27 72 ASP B O 1
ATOM 1393 N N . TYR B 1 52 ? -11.057 -21.948 23.169 1.00 11.89 73 TYR B N 1
ATOM 1394 C CA . TYR B 1 52 ? -11.036 -20.528 22.807 1.00 11.11 73 TYR B CA 1
ATOM 1395 C C . TYR B 1 52 ? -9.735 -20.155 22.103 1.00 10.99 73 TYR B C 1
ATOM 1396 O O . TYR B 1 52 ? -9.748 -19.510 21.051 1.00 10.94 73 TYR B O 1
ATOM 1405 N N . HIS B 1 53 ? -8.599 -20.566 22.674 0.95 10.81 74 HIS B N 1
ATOM 1406 C CA . HIS B 1 53 ? -7.289 -20.200 22.141 1.00 11.87 74 HIS B CA 1
ATOM 1407 C C . HIS B 1 53 ? -6.840 -21.110 21.011 1.00 11.81 74 HIS B C 1
ATOM 1408 O O . HIS B 1 53 ? -5.771 -20.872 20.418 0.93 13.43 74 HIS B O 1
ATOM 1415 N N . LYS B 1 54 ? -7.650 -22.120 20.679 1.00 11.07 75 LYS B N 1
ATOM 1416 C CA . LYS B 1 54 ? -7.454 -22.884 19.456 1.00 11.16 75 LYS B CA 1
ATOM 1417 C C . LYS B 1 54 ? -8.111 -22.162 18.287 1.00 11.26 75 LYS B C 1
ATOM 1418 O O . LYS B 1 54 ? -7.537 -22.080 17.194 1.00 13.86 75 LYS B O 1
ATOM 1424 N N . ILE B 1 55 ? -9.297 -21.594 18.520 1.00 11.31 76 ILE B N 1
ATOM 1425 C CA . ILE B 1 55 ? -10.069 -20.918 17.478 1.00 10.60 76 ILE B CA 1
ATOM 1426 C C . ILE B 1 55 ? -9.581 -19.487 17.264 1.00 10.29 76 ILE B C 1
ATOM 1427 O O . ILE B 1 55 ? -9.460 -19.042 16.120 1.00 11.34 76 ILE B O 1
ATOM 1432 N N . ILE B 1 56 ? -9.352 -18.755 18.356 1.00 10.58 77 ILE B N 1
ATOM 1433 C CA . ILE B 1 56 ? -9.004 -17.344 18.310 1.00 10.37 77 ILE B CA 1
ATOM 1434 C C . ILE B 1 56 ? -7.480 -17.211 18.308 1.00 11.55 77 ILE B C 1
ATOM 1435 O O . ILE B 1 56 ? -6.813 -17.460 19.313 1.00 15.53 77 ILE B O 1
ATOM 1440 N N . LYS B 1 57 ? -6.941 -16.792 17.161 1.00 12.38 78 LYS B N 1
ATOM 1441 C CA . LYS B 1 57 ? -5.501 -16.667 16.949 1.00 14.48 78 LYS B CA 1
ATOM 1442 C C . LYS B 1 57 ? -4.971 -15.292 17.257 1.00 11.52 78 LYS B C 1
ATOM 1443 O O . LYS B 1 57 ? -3.770 -15.140 17.526 1.00 11.96 78 LYS B O 1
ATOM 1449 N N . ASN B 1 58 ? -5.821 -14.281 17.165 1.00 10.30 79 ASN B N 1
ATOM 1450 C CA . ASN B 1 58 ? -5.439 -12.882 17.336 1.00 10.21 79 ASN B CA 1
ATOM 1451 C C . ASN B 1 58 ? -6.285 -12.326 18.472 1.00 8.98 79 ASN B C 1
ATOM 1452 O O . ASN B 1 58 ? -7.219 -11.555 18.228 1.00 9.60 79 ASN B O 1
ATOM 1457 N N . PRO B 1 59 ? -6.007 -12.698 19.722 1.00 9.38 80 PRO B N 1
ATOM 1458 C CA . PRO B 1 59 ? -6.826 -12.166 20.830 1.00 9.54 80 PRO B CA 1
ATOM 1459 C C . PRO B 1 59 ? -6.656 -10.661 20.966 1.00 9.36 80 PRO B C 1
ATOM 1460 O O . PRO B 1 59 ? -5.597 -10.106 20.674 1.00 10.01 80 PRO B O 1
ATOM 1464 N N . MET B 1 60 ? -7.714 -9.989 21.403 1.00 8.96 81 MET B N 1
ATOM 1465 C CA . MET B 1 60 ? -7.598 -8.553 21.637 1.00 9.47 81 MET B CA 1
ATOM 1466 C C . MET B 1 60 ? -8.658 -8.157 22.656 1.00 9.47 81 MET B C 1
ATOM 1467 O O . MET B 1 60 ? -9.734 -8.764 22.708 1.00 10.28 81 MET B O 1
ATOM 1472 N N . ASP B 1 61 ? -8.370 -7.118 23.439 1.00 9.97 82 ASP B N 1
ATOM 1473 C CA . ASP B 1 61 ? -9.258 -6.653 24.503 1.00 10.37 82 ASP B CA 1
ATOM 1474 C C . ASP B 1 61 ? -8.993 -5.161 24.713 1.00 9.62 82 ASP B C 1
ATOM 1475 O O . ASP B 1 61 ? -7.973 -4.631 24.264 1.00 9.78 82 ASP B O 1
ATOM 1480 N N . MET B 1 62 ? -9.921 -4.489 25.400 1.00 10.03 83 MET B N 1
ATOM 1481 C CA .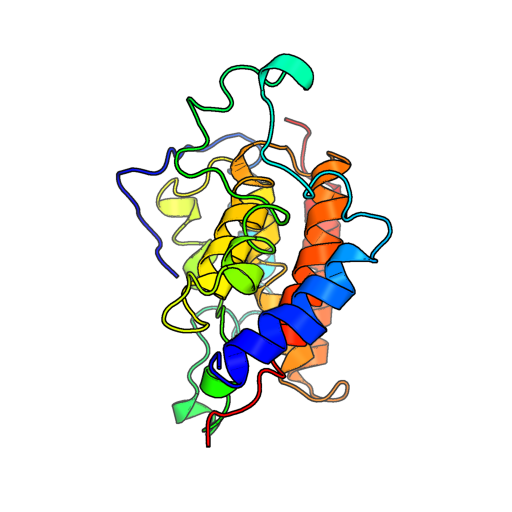 MET B 1 62 ? -9.792 -3.040 25.594 1.00 10.55 83 MET B CA 1
ATOM 1482 C C . MET B 1 62 ? -8.677 -2.670 26.564 1.00 10.10 83 MET B C 1
ATOM 1483 O O . MET B 1 62 ? -8.140 -1.556 26.480 1.00 10.69 83 MET B O 1
ATOM 1488 N N . GLY B 1 63 ? -8.314 -3.566 27.483 1.00 10.38 84 GLY B N 1
ATOM 1489 C CA . GLY B 1 63 ? -7.170 -3.291 28.349 1.00 10.71 84 GLY B CA 1
ATOM 1490 C C . GLY B 1 63 ? -5.876 -3.174 27.569 1.00 9.99 84 GLY B C 1
ATOM 1491 O O . GLY B 1 63 ? -5.052 -2.277 27.807 1.00 10.12 84 GLY B O 1
ATOM 1492 N N . THR B 1 64 ? -5.688 -4.080 26.608 1.00 10.18 85 THR B N 1
ATOM 1493 C CA . THR B 1 64 ? -4.529 -4.025 25.722 1.00 9.66 85 THR B CA 1
ATOM 1494 C C . THR B 1 64 ? -4.546 -2.757 24.875 1.00 8.98 85 THR B C 1
ATOM 1495 O O . THR B 1 64 ? -3.501 -2.119 24.690 1.00 9.67 85 THR B O 1
ATOM 1499 N N . ILE B 1 65 ? -5.720 -2.380 24.354 1.00 8.94 86 ILE B N 1
ATOM 1500 C CA . ILE B 1 65 ? -5.840 -1.152 23.570 1.00 8.74 86 ILE B CA 1
ATOM 1501 C C . ILE B 1 65 ? -5.444 0.051 24.413 1.00 8.57 86 ILE B C 1
ATOM 1502 O O . ILE B 1 65 ? -4.701 0.933 23.962 1.00 8.80 86 ILE B O 1
ATOM 1507 N N . LYS B 1 66 ? -5.958 0.115 25.658 1.00 8.89 87 LYS B N 1
ATOM 1508 C CA . LYS B 1 66 ? -5.619 1.223 26.531 1.00 9.24 87 LYS B CA 1
ATOM 1509 C C . LYS B 1 66 ? -4.111 1.299 26.747 1.00 8.87 87 LYS B C 1
ATOM 1510 O O . LYS B 1 66 ? -3.529 2.384 26.684 1.00 9.20 87 LYS B O 1
ATOM 1516 N N . LYS B 1 67 ? -3.458 0.158 26.990 1.00 9.32 88 LYS B N 1
ATOM 1517 C CA A LYS B 1 67 ? -2.009 0.151 27.184 0.47 9.05 88 LYS B CA 1
ATOM 1518 C CA B LYS B 1 67 ? -2.012 0.169 27.186 0.53 9.10 88 LYS B CA 1
ATOM 1519 C C . LYS B 1 67 ? -1.274 0.618 25.935 1.00 8.61 88 LYS B C 1
ATOM 1520 O O . LYS B 1 67 ? -0.278 1.342 26.029 1.00 9.01 88 LYS B O 1
ATOM 1531 N N . ARG B 1 68 ? -1.726 0.179 24.753 1.00 8.67 89 ARG B N 1
ATOM 1532 C CA . ARG B 1 68 ? -1.090 0.642 23.525 1.00 9.10 89 ARG B CA 1
ATOM 1533 C C . ARG B 1 68 ? -1.188 2.163 23.418 1.00 9.07 89 ARG B C 1
ATOM 1534 O O . ARG B 1 68 ? -0.212 2.845 23.056 1.00 9.13 89 ARG B O 1
ATOM 1542 N N . LEU B 1 69 ? -2.357 2.725 23.725 1.00 8.92 90 LEU B N 1
ATOM 1543 C CA . LEU B 1 69 ? -2.483 4.184 23.696 1.00 9.61 90 LEU B CA 1
ATOM 1544 C C . LEU B 1 69 ? -1.585 4.844 24.732 1.00 9.47 90 LEU B C 1
ATOM 1545 O O . LEU B 1 69 ? -0.922 5.849 24.449 1.00 9.61 90 LEU B O 1
ATOM 1550 N N . GLU B 1 70 ? -1.532 4.283 25.940 1.00 9.46 91 GLU B N 1
ATOM 1551 C CA . GLU B 1 70 ? -0.696 4.850 26.999 1.00 9.49 91 GLU B CA 1
ATOM 1552 C C . GLU B 1 70 ? 0.771 4.783 26.639 1.00 9.56 91 GLU B C 1
ATOM 1553 O O . GLU B 1 70 ? 1.552 5.638 27.067 1.00 10.52 91 GLU B O 1
ATOM 1559 N N . ASN B 1 71 ? 1.165 3.775 25.870 1.00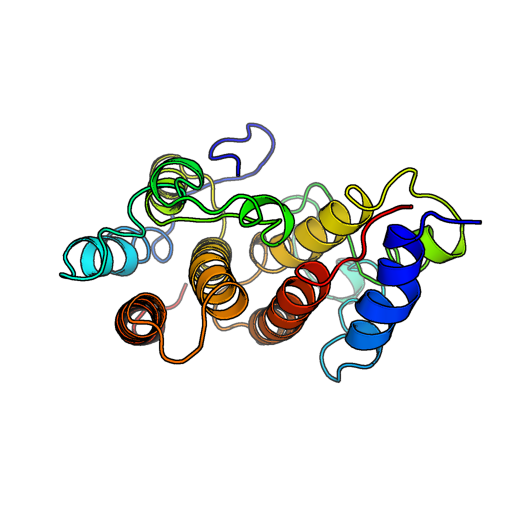 9.16 92 ASN B N 1
ATOM 1560 C CA . ASN B 1 71 ? 2.556 3.616 25.517 1.00 9.72 92 ASN B CA 1
ATOM 1561 C C . ASN B 1 71 ? 2.950 4.361 24.253 1.00 9.46 92 ASN B C 1
ATOM 1562 O O . ASN B 1 71 ? 4.116 4.282 23.833 1.00 10.50 92 ASN B O 1
ATOM 1567 N N . ASN B 1 72 ? 2.010 5.051 23.601 1.00 9.34 93 ASN B N 1
ATOM 1568 C CA . ASN B 1 72 ? 2.277 5.625 22.284 1.00 9.84 93 ASN B CA 1
ATOM 1569 C C . ASN B 1 72 ? 2.798 4.540 21.342 1.00 9.29 93 ASN B C 1
ATOM 1570 O O . ASN B 1 72 ? 3.731 4.747 20.569 1.00 10.89 93 ASN B O 1
ATOM 1575 N N . TYR B 1 73 ? 2.137 3.372 21.394 1.00 9.27 94 TYR B N 1
ATOM 1576 C CA . TYR B 1 73 ? 2.498 2.236 20.560 1.00 9.30 94 TYR B CA 1
ATOM 1577 C C . TYR B 1 73 ? 2.042 2.435 19.111 1.00 8.83 94 TYR B C 1
ATOM 1578 O O . TYR B 1 73 ? 2.725 2.004 18.170 1.00 9.36 94 TYR B O 1
ATOM 1587 N N . TYR B 1 74 ? 0.892 3.064 18.921 1.00 8.67 95 TYR B N 1
ATOM 1588 C CA . TYR B 1 74 ? 0.367 3.235 17.581 1.00 9.26 95 TYR B CA 1
ATOM 1589 C C . TYR B 1 74 ? 1.022 4.422 16.892 1.00 9.24 95 TYR B C 1
ATOM 1590 O O . TYR B 1 74 ? 1.432 5.405 17.533 1.00 10.25 95 TYR B O 1
ATOM 1599 N N . TRP B 1 75 ? 1.014 4.379 15.555 1.00 9.44 96 TRP B N 1
ATOM 1600 C CA . TRP B 1 75 ? 1.270 5.549 14.729 1.00 9.89 96 TRP B CA 1
ATOM 1601 C C . TRP B 1 75 ? -0.012 6.176 14.201 1.00 10.28 96 TRP B C 1
ATOM 1602 O O . TRP B 1 75 ? -0.087 7.401 14.050 1.00 11.22 96 TRP B O 1
ATOM 1613 N N . SER B 1 76 ? -1.028 5.366 13.936 1.00 9.79 97 SER B N 1
ATOM 1614 C CA . SER B 1 76 ? -2.248 5.823 13.294 1.00 10.24 97 SER B CA 1
ATOM 1615 C C . SER B 1 76 ? -3.456 5.373 14.102 1.00 10.06 97 SER B C 1
ATOM 1616 O O . SER B 1 76 ? -3.491 4.249 14.614 1.00 9.91 97 SER B O 1
ATOM 1619 N N . ALA B 1 77 ? -4.489 6.212 14.137 1.00 9.60 98 ALA B N 1
ATOM 1620 C CA . ALA B 1 77 ? -5.753 5.802 14.723 1.00 9.71 98 ALA B CA 1
ATOM 1621 C C . ALA B 1 77 ? -6.351 4.603 13.999 1.00 9.48 98 ALA B C 1
ATOM 1622 O O . ALA B 1 77 ? -7.132 3.858 14.604 1.00 9.92 98 ALA B O 1
ATOM 1624 N N . SER B 1 78 ? -5.976 4.369 12.734 1.00 9.46 99 SER B N 1
ATOM 1625 C CA . SER B 1 78 ? -6.460 3.176 12.048 1.00 9.87 99 SER B CA 1
ATOM 1626 C C . SER B 1 78 ? -6.013 1.902 12.747 1.00 8.99 99 SER B C 1
ATOM 1627 O O . SER B 1 78 ? -6.705 0.886 12.651 1.00 9.50 99 SER B O 1
ATOM 1630 N N . GLU B 1 79 ? -4.846 1.907 13.404 1.00 9.03 100 GLU B N 1
ATOM 1631 C CA . GLU B 1 79 ? -4.415 0.704 14.127 1.00 8.70 100 GLU B CA 1
ATOM 1632 C C . GLU B 1 79 ? -5.289 0.451 15.343 1.00 8.60 100 GLU B C 1
ATOM 1633 O O . GLU B 1 79 ? -5.571 -0.704 15.690 1.00 9.09 100 GLU B O 1
ATOM 1639 N N . CYS B 1 80 ? -5.675 1.525 16.048 1.00 8.63 101 CYS B N 1
ATOM 1640 C CA . CYS B 1 80 ? -6.560 1.379 17.186 1.00 8.60 101 CYS B CA 1
ATOM 1641 C C . CYS B 1 80 ? -7.917 0.847 16.734 1.00 9.07 101 CYS B C 1
ATOM 1642 O O . CYS B 1 80 ? -8.491 -0.045 17.369 1.00 9.48 101 CYS B O 1
ATOM 1645 N N . MET B 1 81 ? -8.432 1.353 15.605 1.00 9.74 102 MET B N 1
ATOM 1646 C CA . MET B 1 81 ? -9.672 0.821 15.045 1.00 10.13 102 MET B CA 1
ATOM 1647 C C . MET B 1 81 ? -9.535 -0.651 14.683 1.00 9.45 102 MET B C 1
ATOM 1648 O O . MET B 1 81 ? -10.452 -1.444 14.933 1.00 9.45 102 MET B O 1
ATOM 1653 N N . GLN B 1 82 ? -8.388 -1.043 14.113 1.00 9.28 103 GLN B N 1
ATOM 1654 C CA . GLN B 1 82 ? -8.128 -2.447 13.822 1.00 8.83 103 GLN B CA 1
ATOM 1655 C C . GLN B 1 82 ? -8.292 -3.293 15.079 1.00 8.08 103 GLN B C 1
ATOM 1656 O O . GLN B 1 82 ? -8.919 -4.354 15.050 1.00 8.58 103 GLN B O 1
ATOM 1662 N N . ASP B 1 83 ? -7.684 -2.851 16.189 1.00 8.03 104 ASP B N 1
ATOM 1663 C CA . ASP B 1 83 ? -7.749 -3.631 17.420 1.00 8.80 104 ASP B CA 1
ATOM 1664 C C . ASP B 1 83 ? -9.180 -3.761 17.915 1.00 8.09 104 ASP B C 1
ATOM 1665 O O . ASP B 1 83 ? -9.591 -4.850 18.324 1.00 8.43 104 ASP B O 1
ATOM 1670 N N . PHE B 1 84 ? -9.968 -2.675 17.874 1.00 8.40 105 PHE B N 1
ATOM 1671 C CA . PHE B 1 84 ? -11.379 -2.814 18.228 1.00 8.61 105 PHE B CA 1
ATOM 1672 C C . PHE B 1 84 ? -12.077 -3.799 17.319 1.00 8.51 105 PHE B C 1
ATOM 1673 O O . PHE B 1 84 ? -12.856 -4.634 17.792 1.00 9.56 105 PHE B O 1
ATOM 1681 N N A ASN B 1 85 ? -11.850 -3.673 16.003 0.40 8.87 106 ASN B N 1
ATOM 1682 N N B ASN B 1 85 ? -11.817 -3.729 16.020 0.60 8.98 106 ASN B N 1
ATOM 1683 C CA A ASN B 1 85 ? -12.429 -4.603 15.038 0.40 9.14 106 ASN B CA 1
ATOM 1684 C CA B ASN B 1 85 ? -12.524 -4.647 15.143 0.60 9.50 106 ASN B CA 1
ATOM 1685 C C A ASN B 1 85 ? -12.098 -6.042 15.404 0.40 8.32 106 ASN B C 1
ATOM 1686 C C B ASN B 1 85 ? -12.087 -6.085 15.351 0.60 8.58 106 ASN B C 1
ATOM 1687 O O A ASN B 1 85 ? -12.975 -6.916 15.379 0.40 8.38 106 ASN B O 1
ATOM 1688 O O B ASN B 1 85 ? -12.904 -7.002 15.189 0.60 9.02 106 ASN B O 1
ATOM 1697 N N . THR B 1 86 ? -10.821 -6.315 15.712 1.00 8.19 107 THR B N 1
ATOM 1698 C CA . THR B 1 86 ? -10.421 -7.677 16.045 1.00 8.14 107 THR B CA 1
ATOM 1699 C C . THR B 1 86 ? -11.173 -8.166 17.271 1.00 7.92 107 THR B C 1
ATOM 1700 O O . THR B 1 86 ? -11.653 -9.302 17.312 1.00 8.44 107 THR B O 1
ATOM 1704 N N . MET B 1 87 ? -11.267 -7.320 18.297 1.00 8.24 108 MET B N 1
ATOM 1705 C CA . MET B 1 87 ? -11.984 -7.676 19.515 1.00 8.39 108 MET B CA 1
ATOM 1706 C C . MET B 1 87 ? -13.432 -8.053 19.211 1.00 8.32 108 MET B C 1
ATOM 1707 O O . MET B 1 87 ? -13.929 -9.084 19.684 1.00 9.09 108 MET B O 1
ATOM 1712 N N . PHE B 1 88 ? -14.135 -7.222 18.438 1.00 8.75 109 PHE B N 1
ATOM 1713 C CA . PHE B 1 88 ? -15.527 -7.532 18.121 1.00 9.08 109 PHE B CA 1
ATOM 1714 C C . PHE B 1 88 ? -15.617 -8.774 17.252 1.00 8.96 109 PHE B C 1
ATOM 1715 O O . PHE B 1 88 ? -16.454 -9.648 17.505 1.00 9.56 109 PHE B O 1
ATOM 1723 N N . THR B 1 89 ? -14.777 -8.850 16.208 1.00 8.98 110 THR B N 1
ATOM 1724 C CA . THR B 1 89 ? -14.819 -10.001 15.310 1.00 9.28 110 THR B CA 1
ATOM 1725 C C . THR B 1 89 ? -14.571 -11.308 16.063 1.00 8.78 110 THR B C 1
ATOM 1726 O O . THR B 1 89 ? -15.260 -12.310 15.815 1.00 9.59 110 THR B O 1
ATOM 1730 N N . ASN B 1 90 ? -13.595 -11.325 16.982 1.00 8.90 111 ASN B N 1
ATOM 1731 C CA . ASN B 1 90 ? -13.352 -12.536 17.765 1.00 8.80 111 ASN B CA 1
ATOM 1732 C C . ASN B 1 90 ? -14.614 -12.968 18.499 1.00 9.19 111 ASN B C 1
ATOM 1733 O O . ASN B 1 90 ? -14.945 -14.160 18.548 1.00 9.69 111 ASN B O 1
ATOM 1738 N N . CYS B 1 91 ? -15.322 -12.011 19.093 1.00 9.62 112 CYS B N 1
ATOM 1739 C CA . CYS B 1 91 ? -16.526 -12.343 19.848 1.00 10.20 112 CYS B CA 1
ATOM 1740 C C . CYS B 1 91 ? -17.594 -12.936 18.934 1.00 10.47 112 CYS B C 1
ATOM 1741 O O . CYS B 1 91 ? -18.245 -13.927 19.282 1.00 11.44 112 CYS B O 1
ATOM 1744 N N . TYR B 1 92 ? -17.778 -12.348 17.756 1.00 10.19 113 TYR B N 1
ATOM 1745 C CA . TYR B 1 92 ? -18.785 -12.831 16.823 1.00 10.69 113 TYR B CA 1
ATOM 1746 C C . TYR B 1 92 ? -18.399 -14.173 16.232 1.00 10.93 113 TYR B C 1
ATOM 1747 O O . TYR B 1 92 ? -19.270 -14.995 15.959 1.00 12.56 113 TYR B O 1
ATOM 1756 N N . ILE B 1 93 ? -17.103 -14.423 16.040 1.00 9.94 114 ILE B N 1
ATOM 1757 C CA . ILE B 1 93 ? -16.668 -15.727 15.554 1.00 10.20 114 ILE B CA 1
ATOM 1758 C C . ILE B 1 93 ? -16.941 -16.805 16.597 1.00 10.11 114 ILE B C 1
ATOM 1759 O O . ILE B 1 93 ? -17.433 -17.898 16.281 1.00 11.54 114 ILE B O 1
ATOM 1764 N N . TYR B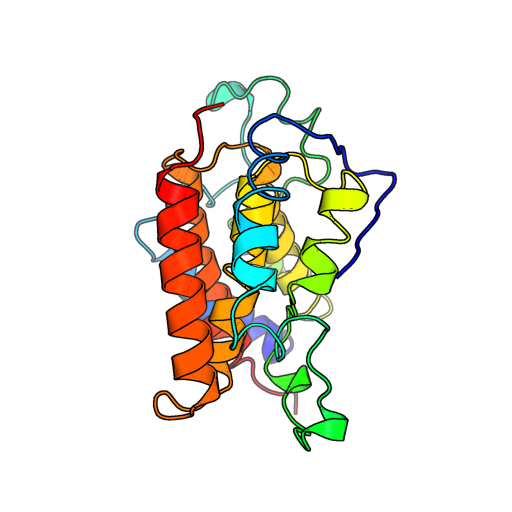 1 94 ? -16.548 -16.543 17.854 1.00 9.92 115 TYR B N 1
ATOM 1765 C CA . TYR B 1 94 ? -16.505 -17.623 18.828 1.00 10.41 115 TYR B CA 1
ATOM 1766 C C . TYR B 1 94 ? -17.894 -17.984 19.343 1.00 11.64 115 TYR B C 1
ATOM 1767 O O . TYR B 1 94 ? -18.176 -19.153 19.618 1.00 12.86 115 TYR B O 1
ATOM 1776 N N . ASN B 1 95 ? -18.775 -17.003 19.503 1.00 12.77 116 ASN B N 1
ATOM 1777 C CA . ASN B 1 95 ? -20.027 -17.189 20.228 1.00 14.66 116 ASN B CA 1
ATOM 1778 C C . ASN B 1 95 ? -21.197 -17.365 19.278 1.00 17.72 116 ASN B C 1
ATOM 1779 O O . ASN B 1 95 ? -21.136 -17.011 18.103 1.00 19.88 116 ASN B O 1
ATOM 1784 N N . LYS B 1 96 ? -22.284 -17.898 19.817 1.00 20.23 117 LYS B N 1
ATOM 1785 C CA . LYS B 1 96 ? -23.506 -18.040 19.039 1.00 22.54 117 LYS B CA 1
ATOM 1786 C C . LYS B 1 96 ? -24.158 -16.673 18.841 1.00 24.06 117 LYS B C 1
ATOM 1787 O O . LYS B 1 96 ? -24.095 -15.823 19.736 1.00 24.17 117 LYS B O 1
ATOM 1793 N N . PRO B 1 97 ? -24.781 -16.431 17.681 1.00 25.90 118 PRO B N 1
ATOM 1794 C CA . PRO B 1 97 ? -25.383 -15.108 17.429 1.00 27.53 118 PRO B CA 1
ATOM 1795 C C . PRO B 1 97 ? -26.399 -14.694 18.474 1.00 28.32 118 PRO B C 1
ATOM 1796 O O . PRO B 1 97 ? -26.622 -13.491 18.669 1.00 29.72 118 PRO B O 1
ATOM 1800 N N . THR B 1 98 ? -27.026 -15.651 19.149 1.00 28.32 119 THR B N 1
ATOM 1801 C CA . THR B 1 98 ? -28.058 -15.370 20.139 1.00 29.20 119 THR B CA 1
ATOM 1802 C C . THR B 1 98 ? -27.520 -15.274 21.561 1.00 28.76 119 THR B C 1
ATOM 1803 O O . THR B 1 98 ? -28.309 -15.059 22.492 1.00 31.39 119 THR B O 1
ATOM 1807 N N . ASP B 1 99 ? -26.211 -15.432 21.754 1.00 26.49 120 ASP B N 1
ATOM 1808 C CA . ASP B 1 99 ? -25.644 -15.350 23.091 1.00 26.30 120 ASP B CA 1
ATOM 1809 C C . ASP B 1 99 ? -25.656 -13.915 23.608 1.00 25.66 120 ASP B C 1
ATOM 1810 O O . ASP B 1 99 ? -25.433 -12.952 22.864 1.00 26.03 120 ASP B O 1
ATOM 1815 N N . ASP B 1 100 ? -25.862 -13.786 24.919 1.00 26.47 121 ASP B N 1
ATOM 1816 C CA . ASP B 1 100 ? -25.823 -12.469 25.546 1.00 26.38 121 ASP B CA 1
ATOM 1817 C C . ASP B 1 100 ? -24.544 -11.706 25.202 1.00 24.20 121 ASP B C 1
ATOM 1818 O O . ASP B 1 100 ? -24.591 -10.491 24.972 1.00 25.38 121 ASP B O 1
ATOM 1823 N N . ILE B 1 101 ? -23.391 -12.385 25.206 1.00 22.46 122 ILE B N 1
ATOM 1824 C CA . ILE B 1 101 ? -22.125 -11.675 25.001 1.00 20.53 122 ILE B CA 1
ATOM 1825 C C . ILE B 1 101 ? -22.080 -11.010 23.633 1.00 19.77 122 ILE B C 1
ATOM 1826 O O . ILE B 1 101 ? -21.470 -9.944 23.458 1.00 19.72 122 ILE B O 1
ATOM 1831 N N . VAL B 1 102 ? -22.735 -11.612 22.648 1.00 20.74 123 VAL B N 1
ATOM 1832 C CA . VAL B 1 102 ? -22.771 -11.018 21.324 1.00 20.54 123 VAL B CA 1
ATOM 1833 C C . VAL B 1 102 ? -23.643 -9.772 21.330 1.00 21.65 123 VAL B C 1
ATOM 1834 O O . VAL B 1 102 ? -23.287 -8.743 20.745 1.00 21.10 123 VAL B O 1
ATOM 1838 N N . LEU B 1 103 ? -24.787 -9.832 22.013 1.00 23.07 124 LEU B N 1
ATOM 1839 C CA . LEU B 1 103 ? -25.614 -8.640 22.148 1.00 23.69 124 LEU B CA 1
ATOM 1840 C C . LEU B 1 103 ? -24.855 -7.518 22.841 1.00 23.57 124 LEU B C 1
ATOM 1841 O O . LEU B 1 103 ? -24.998 -6.346 22.472 1.00 24.36 124 LEU B O 1
ATOM 1846 N N . MET B 1 104 ? -24.061 -7.851 23.863 1.00 23.70 125 MET B N 1
ATOM 1847 C CA . MET B 1 104 ? -23.272 -6.832 24.553 1.00 23.33 125 MET B CA 1
ATOM 1848 C C . MET B 1 104 ? -22.229 -6.234 23.624 1.00 21.64 125 MET B C 1
ATOM 1849 O O . MET B 1 104 ? -22.069 -5.009 23.554 1.00 21.75 125 MET B O 1
ATOM 1854 N N . ALA B 1 105 ? -21.494 -7.092 22.916 1.00 19.69 126 ALA B N 1
ATOM 1855 C CA . ALA B 1 105 ? -20.503 -6.594 21.976 1.00 18.33 126 ALA B CA 1
ATOM 1856 C C . ALA B 1 105 ? -21.146 -5.711 20.910 1.00 18.39 126 ALA B C 1
ATOM 1857 O O . ALA B 1 105 ? -20.580 -4.677 20.534 1.00 18.15 126 ALA B O 1
ATOM 1859 N N . GLN B 1 106 ? -22.330 -6.089 20.416 1.00 20.27 127 GLN B N 1
ATOM 1860 C CA . GLN B 1 106 ? -23.000 -5.284 19.401 1.00 20.58 127 GLN B CA 1
ATOM 1861 C C . GLN B 1 106 ? -23.346 -3.899 19.930 1.00 20.81 127 GLN B C 1
ATOM 1862 O O . GLN B 1 106 ? -23.258 -2.909 19.195 1.00 19.97 127 GLN B O 1
ATOM 1868 N N . ALA B 1 107 ? -23.757 -3.810 21.200 1.00 20.56 128 ALA B N 1
ATOM 1869 C CA . ALA B 1 107 ? -24.056 -2.504 21.780 1.00 21.59 128 ALA B CA 1
ATOM 1870 C C . ALA B 1 107 ? -22.800 -1.643 21.882 1.00 20.83 128 ALA B C 1
ATOM 1871 O O . ALA B 1 107 ? -22.835 -0.445 21.566 1.00 20.85 128 ALA B O 1
ATOM 1873 N N . LEU B 1 108 ? -21.679 -2.231 22.315 1.00 19.65 129 LEU B N 1
ATOM 1874 C CA . LEU B 1 108 ? -20.432 -1.478 22.346 1.00 18.31 129 LEU B CA 1
ATOM 1875 C C . LEU B 1 108 ? -19.998 -1.082 20.940 1.00 17.10 129 LEU B C 1
ATOM 1876 O O . LEU B 1 108 ? -19.499 0.029 20.724 1.00 16.34 129 LEU B O 1
ATOM 1881 N N . GLU B 1 109 ? -20.151 -1.988 19.971 1.00 16.17 130 GLU B N 1
ATOM 1882 C CA . GLU B 1 109 ? -19.713 -1.684 18.613 1.00 15.33 130 GLU B CA 1
ATOM 1883 C C . GLU B 1 109 ? -20.498 -0.513 18.032 1.00 15.89 130 GLU B C 1
ATOM 1884 O O . GLU B 1 109 ? -19.936 0.336 17.322 1.00 15.09 130 GLU B O 1
ATOM 1890 N N . LYS B 1 110 ? -21.795 -0.430 18.345 1.00 17.22 131 LYS B N 1
ATOM 1891 C CA . LYS B 1 110 ? -22.592 0.687 17.855 1.00 18.15 131 LYS B CA 1
ATOM 1892 C C . LYS B 1 110 ? -22.028 2.005 18.360 1.00 17.88 131 LYS B C 1
ATOM 1893 O O . LYS B 1 110 ? -21.936 2.978 17.603 1.00 18.77 131 LYS B O 1
ATOM 1899 N N . ILE B 1 111 ? -21.650 2.056 19.642 1.00 17.87 132 ILE B N 1
ATOM 1900 C CA . ILE B 1 111 ? -21.069 3.275 20.198 1.00 18.52 132 ILE B CA 1
ATOM 1901 C C . ILE B 1 111 ? -19.712 3.539 19.578 1.00 17.09 132 ILE B C 1
ATOM 1902 O O . ILE B 1 111 ? -19.401 4.672 19.195 1.00 18.12 132 ILE B O 1
ATOM 1907 N N . PHE B 1 112 ? -18.886 2.502 19.472 1.00 16.07 133 PHE B N 1
ATOM 1908 C CA . PHE B 1 112 ? -17.594 2.644 18.814 1.00 15.39 133 PHE B CA 1
ATOM 1909 C C . PHE B 1 112 ? -17.754 3.306 17.455 1.00 16.40 133 PHE B C 1
ATOM 1910 O O . PHE B 1 112 ? -17.037 4.257 17.129 1.00 16.57 133 PHE B O 1
ATOM 1918 N N . LEU B 1 113 ? -18.672 2.789 16.639 1.00 17.21 134 LEU B N 1
ATOM 1919 C CA . LEU B 1 113 ? -18.868 3.341 15.304 1.00 19.00 134 LEU B CA 1
ATOM 1920 C C . LEU B 1 113 ? -19.367 4.781 15.354 1.00 21.36 134 LEU B C 1
ATOM 1921 O O . LEU B 1 113 ? -18.924 5.617 14.562 1.00 22.89 134 LEU B O 1
ATOM 1926 N N . GLN B 1 114 ? -20.296 5.082 16.269 1.00 22.44 135 GLN B N 1
ATOM 1927 C CA . GLN B 1 114 ? -20.785 6.455 16.407 1.00 23.41 135 GLN B CA 1
ATOM 1928 C C . GLN B 1 114 ? -19.636 7.400 16.739 1.00 22.66 135 GLN B C 1
ATOM 1929 O O . GLN B 1 114 ? -19.499 8.479 16.141 1.00 23.93 135 GLN B O 1
ATOM 1935 N N . LYS B 1 115 ? -18.798 7.011 17.701 1.00 20.85 136 LYS B N 1
ATOM 1936 C CA . LYS B 1 115 ? -17.712 7.896 18.094 1.00 21.21 136 LYS B CA 1
ATOM 1937 C C . LYS B 1 115 ? -16.669 8.018 16.996 1.00 20.78 136 LYS B C 1
ATOM 1938 O O . LYS B 1 115 ? -16.139 9.111 16.760 1.00 21.49 136 LYS B O 1
ATOM 1944 N N . VAL B 1 116 ? -16.370 6.922 16.299 1.00 21.36 137 VAL B N 1
ATOM 1945 C CA . VAL B 1 116 ? -15.393 7.010 15.218 1.00 22.65 137 VAL B CA 1
ATOM 1946 C C . VAL B 1 116 ? -15.907 7.928 14.113 1.00 23.60 137 VAL B C 1
ATOM 1947 O O . VAL B 1 116 ? -15.136 8.662 13.483 1.00 24.28 137 VAL B O 1
ATOM 1951 N N . ALA B 1 117 ? -17.221 7.911 13.868 1.00 24.80 138 ALA B N 1
ATOM 1952 C CA . ALA B 1 117 ? -17.790 8.776 12.843 1.00 25.91 138 ALA B CA 1
ATOM 1953 C C . ALA B 1 117 ? -17.621 10.248 13.186 1.00 26.36 138 ALA B C 1
ATOM 1954 O O . ALA B 1 117 ? -17.610 11.091 12.279 1.00 28.97 138 ALA B O 1
ATOM 1956 N N . GLN B 1 118 ? -17.490 10.579 14.469 1.00 26.37 139 GLN B N 1
ATOM 1957 C CA . GLN B 1 118 ? -17.322 11.956 14.919 1.00 26.74 139 GLN B CA 1
ATOM 1958 C C . GLN B 1 118 ? -15.863 12.330 15.147 1.00 25.70 139 GLN B C 1
ATOM 1959 O O . GLN B 1 118 ? -15.581 13.438 15.618 1.00 27.36 139 GLN B O 1
ATOM 1965 N N . MET B 1 119 ? -14.936 11.447 14.816 1.00 24.33 140 MET B N 1
ATOM 1966 C CA A MET B 1 119 ? -13.517 11.717 15.018 0.49 24.52 140 MET B CA 1
ATOM 1967 C CA B MET B 1 119 ? -13.533 11.748 15.046 0.51 24.69 140 MET B CA 1
ATOM 1968 C C . MET B 1 119 ? -13.092 12.892 14.146 1.00 24.88 140 MET B C 1
ATOM 1969 O O . MET B 1 119 ? -13.420 12.912 12.952 1.00 25.05 140 MET B O 1
ATOM 1978 N N . PRO B 1 120 ? -12.361 13.863 14.679 1.00 25.84 141 PRO B N 1
ATOM 1979 C CA . PRO B 1 120 ? -11.879 14.961 13.841 1.00 25.84 141 PRO B CA 1
ATOM 1980 C C . PRO B 1 120 ? -10.896 14.466 12.794 1.00 23.72 141 PRO B C 1
ATOM 1981 O O . PRO B 1 120 ? -10.143 13.516 13.008 1.00 22.59 141 PRO B O 1
ATOM 1985 N N . GLN B 1 121 ? -10.899 15.137 11.648 1.00 26.58 142 GLN B N 1
ATOM 1986 C CA . GLN B 1 121 ? -9.937 14.809 10.611 1.00 28.74 142 GLN B CA 1
ATOM 1987 C C . GLN B 1 121 ? -8.515 15.028 11.119 1.00 31.70 142 GLN B C 1
ATOM 1988 O O . GLN B 1 121 ? -8.269 15.748 12.093 1.00 31.64 142 GLN B O 1
ATOM 1990 N N . GLU B 1 122 ? -7.576 14.373 10.450 1.00 30.07 143 GLU B N 1
ATOM 1991 C CA . GLU B 1 122 ? -6.168 14.503 10.762 1.00 30.02 143 GLU B CA 1
ATOM 1992 C C . GLU B 1 122 ? -5.606 15.752 10.097 1.00 30.01 143 GLU B C 1
ATOM 1993 O O . GLU B 1 122 ? -5.636 16.839 10.673 1.00 30.03 143 GLU B O 1
#

CATH classification: 1.20.920.10

Solvent-accessible surface area: 12421 Å² total; per-residue (Å²): 142,42,49,58,44,2,73,32,0,43,88,50,0,2,122,42,1,59,140,47,137,47,0,159,39,12,60,102,79,42,74,20,162,79,103,80,43,108,53,13,106,158,23,4,108,102,59,28,5,1,11,36,0,58,113,57,0,82,105,94,136,13,211,33,3,73,69,0,24,103,17,0,35,26,4,0,36,12,16,1,17,56,30,78,19,118,34,114,45,1,104,26,0,46,34,2,9,108,35,1,8,78,64,3,15,117,22,47,125,80,213,87,82,41,69,54,147,83,36,35,34,76,105,30,70,11,4,81,31,0,37,76,47,0,4,109,47,0,78,161,47,143,58,0,163,33,15,65,131,87,46,80,9,153,78,110,119,38,102,55,13,107,131,48,6,64,34,45,22,5,0,10,11,0,80,112,24,9,90,72,62,23,2,70,10,2,2,4,0,16,15,6,0,44,8,4,4,10,6,9,70,45,48,36,142,113,117,41,109,42,4,98,24,0,89,32,0,47,131,34,3,98,94,58,25,88,126,24,61,89,124

Sequence (231 aa):
RKTNQLQYMQNVVVKTLWKHQFAWPFYQPVDAIKLNLPDYHKIIIKNPMDMGTIKKKRLENNYYWSASSECMQDFNTMFTNCCYIYNKPTDDIVLMAQALEKIFLQKVAQMMPQEEPEVSSNPSKPGRKTNNQLQQYMQQNNVVVKTLWKHQFAWPFYQQPVDAIKLNLPDYHKIIKNPMDMGTIKKKRLENNYYWSASECMQDFNNTMFTNCYIYNKPTDDIVLMAQALEKIFLQKVAQMMPQE

GO terms:
  GO:0000785 chromatin (C, IDA)
  GO:0045944 positive regulation of transcription by RNA polymerase II (P, IDA)
  GO:0140566 histone reader activity (F, IDA)
  GO:0062072 histone H3K9me2/3 reader activity (F, IDA)
  GO:0035987 endodermal cell differentiation (P, IDA)
  GO:0140673 transcription elongation-coupled chromatin remodeling (P, IDA)
  GO:0106222 lncRNA binding (F, IDA)
  GO:0140017 histone H3K18cr reader activity (F, IDA)
  GO:0140019 histone H3K9cr reader activity (F, IDA)
  GO:0140038 histone H3K27cr reader activity (F, IDA)
  GO:0071168 protein localization to chromatin (P, IDA)
  GO:0140693 molecular condensate scaffold activity (F, IDA)
  GO:0005694 chromosome (C, EXP)
  GO:0005515 protein binding (F, IPI)
  GO:0005654 nucleoplasm (C, IDA)
  GO:0005634 nucleus (C, IDA)

Foldseek 3Di:
DAFLLLVCCQVPLLVVLVPDPLQVVQLDWDDCVVVVQPCLCVQQVDTAGSNVLNVCSVVVPDPDCVVSVVRLVSNLVSQPSRDDPPDPNNVSSVVSVVSNVVSVVVRDDGD/DDLDDVVADFDDDLLLVLCQPPLLVVLVPDPLQVCQLDWHDCVVVVNPCLCVQQPDTAGSVSLNSSSVRRVDPDVVVSVVRLVSNLVSQPVPDDCPDPNNVSSVVSVVSNVVSVVVRDDD

Secondary structure (DSSP, 8-state):
---HHHHHIIIIIIHHHHHSTT-GGGSS---TTTTT-TTHHHH-SS---HHHHHHHHHTT--SSHHHHHHHHHHHHHHHHHHS-TT-HHHHHHHHHHHHHHHHHTTPPPP-/--S--TTS-----HHHHHIIIIIIHHHHTSTT-GGGSS---TTTTT-TTHHHH-SS---HHHHHHHHHTT--SSHHHHHHHHHHHHHHHHHHS-TTSHHHHHHHHHHHHHHHHHHTPPP-

InterPro domains:
  IPR001487 Bromodomain [PF00439] (46-127)
  IPR001487 Bromodomain [PF00439] (315-402)
  IPR001487 Bromodomain [PR00503] (54-67)
  IPR001487 Bromodomain [PR00503] (70-86)
  IPR001487 Bromodomain [PR00503] (86-104)
  IPR001487 Bromodomain [PR00503] (379-398)
  IPR001487 Bromodomain [PS50014] (51-123)
  IPR001487 Bromodomain [PS50014] (326-398)
  IPR001487 Bromodomain [SM00297] (32-142)
  IPR001487 Bromodomain [SM00297] (308-417)
  IPR018359 Bromodomain, conserved site [PS00633] (56-115)
  IPR018359 Bromodomain, conserved site [PS00633] (331-390)
  IPR027353 NET domain [PF17035] (571-635)
  IPR027353 NET domain [PS51525] (562-644)
  IPR036427 Bromodomain-like superfamily [G3DSA:1.20.920.10] (23-155)
  IPR036427 Bromodomain-like superfamily [G3DSA:1.20.920.10] (299-422)
  IPR036427 Bromodomain-like superfamily [SSF47370] (21-149)
  IPR036427 Bromodomain-like superfamily [SSF47370] (298-421)
  IPR038336 NET domain superfamily [G3DSA:1.20.1270.220] (564-644)
  IPR043508 Brdt, bromodomain, repeat I [cd05497] (34-140)

Radius of gyration: 17.85 Å; Cα contacts (8 Å, |Δi|>4): 305; chains: 2; bounding box: 40×50×43 Å

Nearest PDB structures (foldseek):
  6qju-assembly1_A  TM=1.009E+00  e=1.045E-19  Homo sapiens
  7r8r-assembly1_A  TM=9.831E-01  e=3.349E-18  Homo sapiens
  6u4a-assembly2_B  TM=9.833E-01  e=3.158E-18  Homo sapiens
  3s91-assembly1_A-2  TM=9.912E-01  e=6.780E-18  Homo sapiens
  5egu-assembly3_C  TM=9.857E-01  e=5.302E-17  Homo sapiens

Organism: Homo sapiens (NCBI:txid9606)

B-factor: mean 16.83, std 7.71, range [7.92, 47.62]